Protein 3WWT (pdb70)

Sequence (231 aa):
MSQWYELQQLDSKFLEQVHQLYDDSFPMEIRQYLAQWLEKQDWEHAANDVSFATIRFHDLLSQLDDQYSRFSLENNFLLQHNIRKSKRNLQDNFQEDPIQMSMIIYSCLKEERKILENAQRFNQHHMLETLINKIYTGPLGEELVQTLYLRIWAMEETPESLKILQMREDIRDQVLKMKTERWLRTLIRGEKTKLKDFQKRYEEVHPYLMKEKVEQVIMEEAWSLAAHIVQ

Foldseek 3Di:
DFLVVVQVPFDPVLVVVLVVLCDPQAHVVLCPLCRVVLVPDPLVVLLVDQVVLLVVLVVSLVVLVVSLVVCVVVVNVVVVVVSVVNSVVSCVVQVVPSSSVSVSSVVSVVVSVVSVVCRVVVVD/DVVLVVLLVCLVPNVVVVVQLVVLLVVLVPDDDDPVSVVLVPDDPVVSSVVLSVLLNVLLCLQDPDPPHANVSNVVSCVVCVVVCVVVVSSVSSNVVSNVSNNVPHD

Structure (mmCIF, N/CA/C/O backbone):
data_3WWT
#
_entry.id   3WWT
#
_cell.length_a   72.270
_cell.length_b   72.270
_cell.length_c   197.150
_cell.angle_alpha   90.000
_cell.angle_beta   90.000
_cell.angle_gamma   120.000
#
_symmetry.space_group_name_H-M   'P 65 2 2'
#
loop_
_entity.id
_entity.type
_entity.pdbx_description
1 polymer 'Signal transducer and activator of transcription 1-alpha/beta'
2 polymer "C' protein"
3 non-polymer 'CALCIUM ION'
4 water water
#
loop_
_atom_site.group_PDB
_atom_site.id
_atom_site.type_symbol
_atom_site.label_atom_id
_atom_site.label_alt_id
_atom_site.label_comp_id
_atom_site.label_asym_id
_atom_site.label_entity_id
_atom_site.label_seq_id
_atom_site.pdbx_PDB_ins_code
_atom_site.Cartn_x
_atom_site.Cartn_y
_atom_site.Cartn_z
_atom_site.occupancy
_atom_site.B_iso_or_equiv
_atom_site.auth_seq_id
_atom_site.auth_comp_id
_atom_site.auth_asym_id
_atom_site.auth_atom_id
_atom_site.pdbx_PDB_model_num
ATOM 1 N N . MET A 1 14 ? -46.97392 4.90017 -0.03707 1.000 48.77411 1 MET A N 1
ATOM 2 C CA . MET A 1 14 ? -46.23217 4.89185 1.21287 1.000 47.60889 1 MET A CA 1
ATOM 3 C C . MET A 1 14 ? -44.87790 5.60662 1.08872 1.000 44.22670 1 MET A C 1
ATOM 4 O O . MET A 1 14 ? -44.13121 5.72154 2.07471 1.000 46.73873 1 MET A O 1
ATOM 9 N N . SER A 1 15 ? -44.54529 6.08746 -0.10943 1.000 41.35839 2 SER A N 1
ATOM 10 C CA . SER A 1 15 ? -43.23796 6.70746 -0.28079 1.000 36.63976 2 SER A CA 1
ATOM 11 C C . SER A 1 15 ? -43.16285 8.02121 0.48925 1.000 32.02324 2 SER A C 1
ATOM 12 O O . SER A 1 15 ? -44.17121 8.66747 0.76807 1.000 35.04358 2 SER A O 1
ATOM 15 N N . GLN A 1 16 ? -41.94762 8.39356 0.87889 1.000 29.61663 3 GLN A N 1
ATOM 16 C CA . GLN A 1 16 ? -41.75321 9.69428 1.51040 1.000 33.07415 3 GLN A CA 1
ATOM 17 C C . GLN A 1 16 ? -42.16635 10.81777 0.56315 1.000 31.89004 3 GLN A C 1
ATOM 18 O O . GLN A 1 16 ? -42.77963 11.81026 0.98597 1.000 31.27405 3 GLN A O 1
ATOM 24 N N . TRP A 1 17 ? -41.86250 10.66490 -0.73123 1.000 30.82785 4 TRP A N 1
ATOM 25 C CA . TRP A 1 17 ? -42.27353 11.66871 -1.71519 1.000 30.39714 4 TRP A CA 1
ATOM 26 C C . TRP A 1 17 ? -43.79048 11.83963 -1.72654 1.000 32.97782 4 TRP A C 1
ATOM 27 O O . TRP A 1 17 ? -44.29980 12.96555 -1.71712 1.000 33.54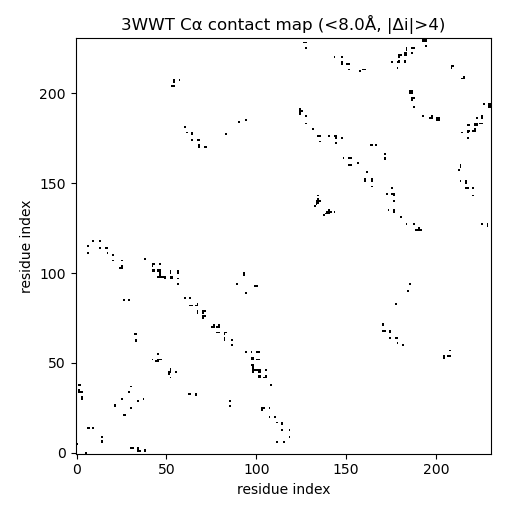355 4 TRP A O 1
ATOM 38 N N . TYR A 1 18 ? -44.53073 10.73050 -1.75034 1.000 34.15687 5 TYR A N 1
ATOM 39 C CA . TYR A 1 18 ? -45.98787 10.81098 -1.70713 1.000 34.47611 5 TYR A CA 1
ATOM 40 C C . TYR A 1 18 ? -46.46525 11.53991 -0.45133 1.000 39.21769 5 TYR A C 1
ATOM 41 O O . TYR A 1 18 ? -47.34119 12.40983 -0.52181 1.000 39.55231 5 TYR A O 1
ATOM 50 N N . GLU A 1 19 ? -45.91122 11.18954 0.71274 1.000 34.68988 6 GLU A N 1
ATOM 51 C CA . GLU A 1 19 ? -46.36853 11.81318 1.95453 1.000 40.62912 6 GLU A CA 1
ATOM 52 C C . GLU A 1 19 ? -46.10728 13.31633 1.95290 1.000 40.36304 6 GLU A C 1
ATOM 53 O O . GLU A 1 19 ? -46.94051 14.09908 2.42628 1.000 40.13281 6 GLU A O 1
ATOM 59 N N . LEU A 1 20 ? -44.95804 13.74138 1.42218 1.000 37.04868 7 LEU A N 1
ATOM 60 C CA . LEU A 1 20 ? -44.66673 15.17007 1.34803 1.000 34.40828 7 LEU A CA 1
ATOM 61 C C . LEU A 1 20 ? -45.74512 15.91758 0.57474 1.000 36.64613 7 LEU A C 1
ATOM 62 O O . LEU A 1 20 ? -46.16187 17.00885 0.97116 1.000 41.09749 7 LEU A O 1
ATOM 67 N N . GLN A 1 21 ? -46.21623 15.34349 -0.52639 1.000 37.26053 8 GLN A N 1
ATOM 68 C CA . GLN A 1 21 ? -47.18698 16.03291 -1.36564 1.000 38.54832 8 GLN A CA 1
ATOM 69 C C . GLN A 1 21 ? -48.54312 16.21948 -0.69989 1.000 44.62423 8 GLN A C 1
ATOM 70 O O . GLN A 1 21 ? -49.34327 17.02375 -1.19540 1.000 41.88525 8 GLN A O 1
ATOM 76 N N . GLN A 1 22 ? -48.82644 15.50466 0.38859 1.000 41.92868 9 GLN A N 1
ATOM 77 C CA . GLN A 1 22 ? -50.09030 15.65900 1.09811 1.000 44.07198 9 GLN A CA 1
ATOM 78 C C . GLN A 1 22 ? -50.05793 16.78755 2.11725 1.000 45.81925 9 GLN A C 1
ATOM 79 O O . GLN A 1 22 ? -51.08748 17.07102 2.73599 1.000 47.86150 9 GLN A O 1
ATOM 85 N N . LEU A 1 23 ? -48.91314 17.44117 2.29986 1.000 40.62851 10 LEU A N 1
ATOM 86 C CA . LEU A 1 23 ? -48.80971 18.48726 3.29907 1.000 40.17439 10 LEU A CA 1
ATOM 87 C C . LEU A 1 23 ? -49.52751 19.75510 2.83011 1.000 46.80297 10 LEU A C 1
ATOM 88 O O . LEU A 1 23 ? -49.90058 19.90508 1.66129 1.000 44.18879 10 LEU A O 1
ATOM 93 N N . ASP A 1 24 ? -49.72327 20.67502 3.76986 1.000 42.78243 11 ASP A N 1
ATOM 94 C CA . ASP A 1 24 ? -50.34409 21.95273 3.46344 1.000 42.93022 11 ASP A CA 1
ATOM 95 C C . ASP A 1 24 ? -49.36182 22.87666 2.75515 1.000 44.85432 11 ASP A C 1
ATOM 96 O O . ASP A 1 24 ? -48.14225 22.78780 2.94212 1.000 39.37219 11 ASP A O 1
ATOM 101 N N . SER A 1 25 ? -49.92806 23.81216 1.98261 1.000 43.96703 12 SER A N 1
ATOM 102 C CA . SER A 1 25 ? -49.14931 24.68250 1.11000 1.000 39.65857 12 SER A CA 1
ATOM 103 C C . SER A 1 25 ? -47.96479 25.31364 1.83545 1.000 40.93376 12 SER A C 1
ATOM 104 O O . SER A 1 25 ? -46.90077 25.50066 1.24427 1.000 37.78798 12 SER A O 1
ATOM 107 N N . LYS A 1 26 ? -48.13093 25.65765 3.11574 1.000 38.50962 13 LYS A N 1
ATOM 108 C CA . LYS A 1 26 ? -47.02409 26.21731 3.89465 1.000 40.22088 13 LYS A CA 1
ATOM 109 C C . LYS A 1 26 ? -45.79708 25.31763 3.86623 1.000 40.87292 13 LYS A C 1
ATOM 110 O O . LYS A 1 26 ? -44.65924 25.80410 3.79037 1.000 38.48283 13 LYS A O 1
ATOM 116 N N . PHE A 1 27 ? -46.00690 24.00591 3.93611 1.000 36.52781 14 PHE A N 1
ATOM 117 C CA . PHE A 1 27 ? -44.88488 23.07886 3.94390 1.000 39.35918 14 PHE A CA 1
ATOM 118 C C . PHE A 1 27 ? -44.44458 22.67053 2.53932 1.000 34.17414 14 PHE A C 1
ATOM 119 O O . PHE A 1 27 ? -43.25059 22.43091 2.32049 1.000 33.07492 14 PHE A O 1
ATOM 127 N N . LEU A 1 28 ? -45.36928 22.62657 1.57870 1.000 31.98277 15 LEU A N 1
ATOM 128 C CA . LEU A 1 28 ? -44.97171 22.43315 0.18387 1.000 34.49437 15 LEU A CA 1
ATOM 129 C C . LEU A 1 28 ? -44.02974 23.53778 -0.27019 1.000 31.60259 15 LEU A C 1
ATOM 130 O O . LEU A 1 28 ? -43.07426 23.28560 -1.00937 1.000 33.29866 15 LEU A O 1
ATOM 135 N N . GLU A 1 29 ? -44.26106 24.77096 0.18750 1.000 33.57415 16 GLU A N 1
ATOM 136 C CA . GLU A 1 29 ? -43.33881 25.85628 -0.14262 1.000 33.16793 16 GLU A CA 1
ATOM 137 C C . GLU A 1 29 ? -41.93053 25.55988 0.34967 1.000 32.49541 16 GLU A C 1
ATOM 138 O O . GLU A 1 29 ? -40.94723 25.90868 -0.31761 1.000 35.25866 16 GLU A O 1
ATOM 144 N N . GLN A 1 30 ? -41.81024 24.91969 1.51696 1.000 31.85453 17 GLN A N 1
ATOM 145 C CA . GLN A 1 30 ? -40.49603 24.52097 2.01507 1.000 30.66893 17 GLN A CA 1
ATOM 146 C C . GLN A 1 30 ? -39.84815 23.47648 1.10959 1.000 28.58014 17 GLN A C 1
ATOM 147 O O . GLN A 1 30 ? -38.62352 23.45795 0.95340 1.000 28.79207 17 GLN A O 1
ATOM 153 N N . VAL A 1 31 ? -40.64559 22.55604 0.57006 1.000 28.52762 18 VAL A N 1
ATOM 154 C CA . VAL A 1 31 ? -40.10165 21.55508 -0.34872 1.000 31.43266 18 VAL A CA 1
ATOM 155 C C . VAL A 1 31 ? -39.63534 22.21627 -1.64013 1.000 29.57195 18 VAL A C 1
ATOM 156 O O . VAL A 1 31 ? -38.57756 21.86881 -2.18037 1.000 29.64177 18 VAL A O 1
ATOM 160 N N . HIS A 1 32 ? -40.40524 23.18731 -2.15122 1.000 28.69131 19 HIS A N 1
ATOM 161 C CA . HIS A 1 32 ? -39.94680 23.97678 -3.30053 1.000 32.46387 19 HIS A CA 1
ATOM 162 C C . HIS A 1 32 ? -38.55987 24.55845 -3.05982 1.000 32.65664 19 HIS A C 1
ATOM 163 O O . HIS A 1 32 ? -37.65588 24.43729 -3.90078 1.000 28.62750 19 HIS A O 1
ATOM 170 N N . GLN A 1 33 ? -38.38127 25.22543 -1.91573 1.000 30.30215 20 GLN A N 1
ATOM 171 C CA . GLN A 1 33 ? -37.11462 25.89713 -1.65310 1.000 33.68515 20 GLN A CA 1
ATOM 172 C C . GLN A 1 33 ? -35.99230 24.88431 -1.53997 1.000 35.45157 20 GLN A C 1
ATOM 173 O O . GLN A 1 33 ? -34.85826 25.14468 -1.96045 1.000 36.15946 20 GLN A O 1
ATOM 179 N N . LEU A 1 34 ? -36.30152 23.71043 -0.98994 1.000 33.33570 21 LEU A N 1
ATOM 180 C CA . LEU A 1 34 ? -35.30142 22.66015 -0.88332 1.000 35.57787 21 LEU A CA 1
ATOM 181 C C . LEU A 1 34 ? -34.79357 22.25628 -2.25762 1.000 30.00941 21 LEU A C 1
ATOM 182 O O . LEU A 1 34 ? -33.59398 22.03452 -2.43850 1.000 30.52874 21 LEU A O 1
ATOM 187 N N . TYR A 1 35 ? -35.68532 22.18555 -3.24447 1.000 29.02770 22 TYR A N 1
ATOM 188 C CA . TYR A 1 35 ? -35.31564 21.78128 -4.60120 1.000 31.61689 22 TYR A CA 1
ATOM 189 C C . TYR A 1 35 ? -35.12107 22.97771 -5.52632 1.000 35.14937 22 TYR A C 1
ATOM 190 O O . TYR A 1 35 ? -35.56860 22.97074 -6.67528 1.000 32.44105 22 TYR A O 1
ATOM 199 N N . ASP A 1 36 ? -34.45300 24.02230 -5.03260 1.000 34.11001 23 ASP A N 1
ATOM 200 C CA . ASP A 1 36 ? -34.02160 25.16265 -5.84630 1.000 40.30729 23 ASP A CA 1
ATOM 201 C C . ASP A 1 36 ? -32.52998 24.97164 -6.11397 1.000 39.97729 23 ASP A C 1
ATOM 202 O O . ASP A 1 36 ? -31.69444 25.31080 -5.27298 1.000 47.59600 23 ASP A O 1
ATOM 207 N N . ASP A 1 37 ? -32.20031 24.38428 -7.26670 1.000 39.99852 24 ASP A N 1
ATOM 208 C CA . ASP A 1 37 ? -30.81001 24.20019 -7.69567 1.000 46.71569 24 ASP A CA 1
ATOM 209 C C . ASP A 1 37 ? -30.00668 23.33726 -6.71882 1.000 46.74445 24 ASP A C 1
ATOM 210 O O . ASP A 1 37 ? -28.88402 23.67442 -6.33408 1.000 52.98019 24 ASP A O 1
ATOM 215 N N . SER A 1 38 ? -30.58999 22.21226 -6.30355 1.000 44.26093 25 SER A N 1
ATOM 216 C CA . SER A 1 38 ? -29.83054 21.25164 -5.50467 1.000 42.53018 25 SER A CA 1
ATOM 217 C C . SER A 1 38 ? -29.71722 19.93201 -6.26121 1.000 40.69730 25 SER A C 1
ATOM 218 O O . SER A 1 38 ? -28.66272 19.61191 -6.82497 1.000 40.79340 25 SER A O 1
ATOM 221 N N . PHE A 1 39 ? -30.80971 19.17480 -6.28497 1.000 36.46080 26 PHE A N 1
ATOM 222 C CA . PHE A 1 39 ? -30.98372 17.96782 -7.07765 1.000 34.10045 26 PHE A CA 1
ATOM 223 C C . PHE A 1 39 ? -32.28685 18.12099 -7.84152 1.000 26.58592 26 PHE A C 1
ATOM 224 O O . PHE A 1 39 ? -33.24225 18.67904 -7.29898 1.000 28.70094 26 PHE A O 1
ATOM 232 N N . PRO A 1 40 ? -32.37489 17.66867 -9.09635 1.000 28.94939 27 PRO A N 1
ATOM 233 C CA . PRO A 1 40 ? -33.57137 17.95735 -9.90494 1.000 26.66591 27 PRO A CA 1
ATOM 234 C C . PRO A 1 40 ? -34.81511 17.27308 -9.34938 1.000 26.96863 27 PRO A C 1
ATOM 235 O O . PRO A 1 40 ? -34.82414 16.05834 -9.13483 1.000 22.14607 27 PRO A O 1
ATOM 239 N N . MET A 1 41 ? -35.87873 18.06012 -9.10924 1.000 23.93382 28 MET A N 1
ATOM 240 C CA . MET A 1 41 ? -37.07069 17.46490 -8.50443 1.000 25.64154 28 MET A CA 1
ATOM 241 C C . MET A 1 41 ? -37.72374 16.43543 -9.41853 1.000 22.10005 28 MET A C 1
ATOM 242 O O . MET A 1 41 ? -38.35707 15.49194 -8.92776 1.000 19.61564 28 MET A O 1
ATOM 247 N N . GLU A 1 42 ? -37.61033 16.61137 -10.74166 1.000 21.99853 29 GLU A N 1
ATOM 248 C CA . GLU A 1 42 ? -38.14430 15.62782 -11.68504 1.000 26.23442 29 GLU A CA 1
ATOM 249 C C . GLU A 1 42 ? -37.58495 14.23781 -11.38938 1.000 23.57287 29 GLU A C 1
ATOM 250 O O . GLU A 1 42 ? -38.31094 13.23742 -11.41607 1.000 23.81152 29 GLU A O 1
ATOM 256 N N . ILE A 1 43 ? -36.27545 14.15824 -11.15798 1.000 21.77176 30 ILE A N 1
ATOM 257 C CA . ILE A 1 43 ? -35.66158 12.86094 -10.88226 1.000 23.89034 30 ILE A CA 1
ATOM 258 C C . ILE A 1 43 ? -36.08160 12.36192 -9.50914 1.000 22.81322 30 ILE A C 1
ATOM 259 O O . ILE A 1 43 ? -36.37670 11.17399 -9.32720 1.000 21.37942 30 ILE A O 1
ATOM 264 N N . ARG A 1 44 ? -36.13809 13.26790 -8.52905 1.000 20.65835 31 ARG A N 1
ATOM 265 C CA . ARG A 1 44 ? -36.61796 12.91981 -7.19813 1.000 21.98356 31 ARG A CA 1
ATOM 266 C C . ARG A 1 44 ? -37.98236 12.25123 -7.27315 1.000 23.98032 31 ARG A C 1
ATOM 267 O O . ARG A 1 44 ? -38.25497 11.27996 -6.55780 1.000 22.92789 31 ARG A O 1
ATOM 275 N N . GLN A 1 45 ? -38.84097 12.72301 -8.17161 1.000 20.70202 32 GLN A N 1
ATOM 276 C CA . GLN A 1 45 ? -40.16494 12.12623 -8.25102 1.000 19.65648 32 GLN A CA 1
ATOM 277 C C . GLN A 1 45 ? -40.15417 10.84768 -9.07438 1.000 22.83324 32 GLN A C 1
ATOM 278 O O . GLN A 1 45 ? -40.69716 9.82920 -8.64214 1.000 23.87044 32 GLN A O 1
ATOM 284 N N . TYR A 1 46 ? -39.55851 10.89213 -10.26964 1.000 22.54985 33 TYR A N 1
ATOM 285 C CA . TYR A 1 46 ? -39.63594 9.74515 -11.17588 1.000 28.28619 33 TYR A CA 1
ATOM 286 C C . TYR A 1 46 ? -38.95448 8.51847 -10.60246 1.000 27.80617 33 TYR A C 1
ATOM 287 O O . TYR A 1 46 ? -39.36967 7.39584 -10.90995 1.000 25.55040 33 TYR A O 1
ATOM 296 N N . LEU A 1 47 ? -37.90839 8.70908 -9.78883 1.000 23.01326 34 LEU A N 1
ATOM 297 C CA . LEU A 1 47 ? -37.19226 7.60914 -9.14776 1.000 23.54383 34 LEU A CA 1
ATOM 298 C C . LEU A 1 47 ? -37.42268 7.56473 -7.64300 1.000 24.25928 34 LEU A C 1
ATOM 299 O O . LEU A 1 47 ? -36.56464 7.07142 -6.90488 1.000 25.46649 34 LEU A O 1
ATOM 304 N N . ALA A 1 48 ? -38.57203 8.06379 -7.17248 1.000 24.88599 35 ALA A N 1
ATOM 305 C CA . ALA A 1 48 ? -38.80294 8.17497 -5.73414 1.000 22.10366 35 ALA A CA 1
ATOM 306 C C . ALA A 1 48 ? -38.56248 6.84805 -5.01603 1.000 25.06398 35 ALA A C 1
ATOM 307 O O . ALA A 1 48 ? -37.80422 6.78893 -4.04631 1.000 23.16277 35 ALA A O 1
ATOM 309 N N . GLN A 1 49 ? -39.20607 5.77407 -5.48416 1.000 23.83534 36 GLN A N 1
ATOM 310 C CA . GLN A 1 49 ? -39.08383 4.47794 -4.81707 1.000 30.95633 36 GLN A CA 1
ATOM 311 C C . GLN A 1 49 ? -37.63256 4.00060 -4.77473 1.000 27.04307 36 GLN A C 1
ATOM 312 O O . GLN A 1 49 ? -37.13217 3.60113 -3.71955 1.000 25.81575 36 GLN A O 1
ATOM 318 N N . TRP A 1 50 ? -36.93871 4.04546 -5.91548 1.000 24.37171 37 TRP A N 1
ATOM 319 C CA . TRP A 1 50 ? -35.54434 3.61229 -5.96675 1.000 25.00677 37 TRP A CA 1
ATOM 320 C C . TRP A 1 50 ? -34.64540 4.49303 -5.09651 1.000 27.13416 37 TRP A C 1
ATOM 321 O O . TRP A 1 50 ? -33.81801 3.98493 -4.32843 1.000 24.15276 37 TRP A O 1
ATOM 332 N N . LEU A 1 51 ? -34.78129 5.82100 -5.21485 1.000 23.34279 38 LEU A N 1
ATOM 333 C CA . LEU A 1 51 ? -33.94633 6.73374 -4.43344 1.000 22.86859 38 LEU A CA 1
ATOM 334 C C . LEU A 1 51 ? -34.12145 6.51799 -2.94044 1.000 23.16034 38 LEU A C 1
ATOM 335 O O . LEU A 1 51 ? -33.15247 6.59732 -2.17311 1.000 24.69832 38 LEU A O 1
ATOM 340 N N . GLU A 1 52 ? -35.35845 6.30255 -2.49971 1.000 23.02316 39 GLU A N 1
ATOM 341 C CA . GLU A 1 52 ? -35.62144 6.16634 -1.07409 1.000 26.62875 39 GLU A CA 1
ATOM 342 C C . GLU A 1 52 ? -35.10048 4.84648 -0.50859 1.000 31.13826 39 GLU A C 1
ATOM 343 O O . GLU A 1 52 ? -35.02703 4.71182 0.71524 1.000 33.46461 39 GLU A O 1
ATOM 349 N N . LYS A 1 53 ? -34.70430 3.89945 -1.36946 1.000 29.95059 40 LYS A N 1
ATOM 350 C CA . LYS A 1 53 ? -34.15379 2.61024 -0.94904 1.000 30.55654 40 LYS A CA 1
ATOM 351 C C . LYS A 1 53 ? -32.64938 2.66357 -0.68485 1.000 33.06543 40 LYS A C 1
ATOM 352 O O . LYS A 1 53 ? -32.15332 1.90113 0.14972 1.000 35.11558 40 LYS A O 1
ATOM 358 N N . GLN A 1 54 ? -31.90504 3.51419 -1.39888 1.000 26.40726 41 GLN A N 1
ATOM 359 C CA . GLN A 1 54 ? -30.44767 3.42869 -1.42398 1.000 25.12321 41 GLN A CA 1
ATOM 360 C C . GLN A 1 54 ? -29.84912 3.98726 -0.14154 1.000 25.79734 41 GLN A C 1
ATOM 361 O O . GLN A 1 54 ? -30.44646 4.83137 0.52652 1.000 30.21788 41 GLN A O 1
ATOM 367 N N . ASP A 1 55 ? -28.65851 3.50251 0.20726 1.000 23.43851 42 ASP A N 1
ATOM 368 C CA . ASP A 1 55 ? -27.94762 4.01484 1.38342 1.000 28.62179 42 ASP A CA 1
ATOM 369 C C . ASP A 1 55 ? -27.06768 5.17091 0.92059 1.000 24.31266 42 ASP A C 1
ATOM 370 O O . ASP A 1 55 ? -25.85958 5.04445 0.70854 1.000 26.63084 42 ASP A O 1
ATOM 375 N N . TRP A 1 56 ? -27.71162 6.32644 0.73723 1.000 24.73074 43 TRP A N 1
ATOM 376 C CA . TRP A 1 56 ? -26.97501 7.50503 0.31379 1.000 24.79669 43 TRP A CA 1
ATOM 377 C C . TRP A 1 56 ? -26.00572 7.97431 1.39347 1.000 25.05624 43 TRP A C 1
ATOM 378 O O . TRP A 1 56 ? -24.94804 8.52440 1.07193 1.000 22.96910 43 TRP A O 1
ATOM 389 N N . GLU A 1 57 ? -26.33630 7.76585 2.66797 1.000 25.43527 44 GLU A N 1
ATOM 390 C CA . GLU A 1 57 ? -25.38514 8.12408 3.72261 1.000 28.25953 44 GLU A CA 1
ATOM 391 C C . GLU A 1 57 ? -24.06974 7.37403 3.54604 1.000 27.87543 44 GLU A C 1
ATOM 392 O O . GLU A 1 57 ? -22.98425 7.96763 3.60786 1.000 29.29179 44 GLU A O 1
ATOM 398 N N . HIS A 1 58 ? -24.13727 6.07119 3.28273 1.000 28.03179 45 HIS A N 1
ATOM 399 C CA . HIS A 1 58 ? -22.89239 5.35710 3.04194 1.000 26.77155 45 HIS A CA 1
ATOM 400 C C . HIS A 1 58 ? -22.21098 5.85230 1.77571 1.000 28.48702 45 HIS A C 1
ATOM 401 O O . HIS A 1 58 ? -20.99047 6.06039 1.75726 1.000 26.67068 45 HIS A O 1
ATOM 408 N N . ALA A 1 59 ? -22.98391 6.04675 0.70168 1.000 27.77597 46 ALA A N 1
ATOM 409 C CA . ALA A 1 59 ? -22.40664 6.54101 -0.54208 1.000 26.12523 46 ALA A CA 1
ATOM 410 C C . ALA A 1 59 ? -21.74352 7.90187 -0.34896 1.000 27.46949 46 ALA A C 1
ATOM 411 O O . ALA A 1 59 ? -20.70445 8.18550 -0.95949 1.000 25.65534 46 ALA A O 1
ATOM 413 N N . ALA A 1 60 ? -22.33398 8.76064 0.48712 1.000 27.21649 47 ALA A N 1
ATOM 414 C CA . ALA A 1 60 ? -21.75414 10.07709 0.72982 1.000 30.90487 47 ALA A CA 1
ATOM 415 C C . ALA A 1 60 ? -20.40085 9.99015 1.42832 1.000 33.08843 47 ALA A C 1
ATOM 416 O O . ALA A 1 60 ? -19.68647 10.99868 1.49389 1.000 33.64492 47 ALA A O 1
ATOM 418 N N . ASN A 1 61 ? -20.01818 8.80490 1.90917 1.000 29.89960 48 ASN A N 1
ATOM 419 C CA . ASN A 1 61 ? -18.76846 8.60872 2.63330 1.000 33.86945 48 ASN A CA 1
ATOM 420 C C . ASN A 1 61 ? -17.86807 7.57205 1.97075 1.000 36.26700 48 ASN A C 1
ATOM 421 O O . ASN A 1 61 ? -16.92924 7.08710 2.61053 1.000 38.10217 48 ASN A O 1
ATOM 426 N N . ASP A 1 62 ? -18.12508 7.21127 0.71008 1.000 33.64144 49 ASP A N 1
ATOM 427 C CA . ASP A 1 62 ? -17.37855 6.13760 0.05614 1.000 33.92166 49 ASP A CA 1
ATOM 428 C C . ASP A 1 62 ? -17.42419 6.35568 -1.44821 1.000 34.54331 49 ASP A C 1
ATOM 429 O O . ASP A 1 62 ? -18.46619 6.14808 -2.07595 1.000 31.87647 49 ASP A O 1
ATOM 434 N N . VAL A 1 63 ? -16.28494 6.74505 -2.01978 1.000 34.34690 50 VAL A N 1
ATOM 435 C CA . VAL A 1 63 ? -16.25979 7.16389 -3.41667 1.000 33.76109 50 VAL A CA 1
ATOM 436 C C . VAL A 1 63 ? -16.61149 6.00321 -4.33077 1.000 36.81680 50 VAL A C 1
ATOM 437 O O . VAL A 1 63 ? -17.35085 6.16892 -5.31299 1.000 33.81021 50 VAL A O 1
ATOM 441 N N . SER A 1 64 ? -16.10368 4.80358 -4.03481 1.000 35.53148 51 SER A N 1
ATOM 442 C CA . SER A 1 64 ? -16.32861 3.70772 -4.96201 1.000 33.47523 51 SER A CA 1
ATOM 443 C C . SER A 1 64 ? -17.81107 3.33284 -4.98906 1.000 32.29178 51 SER A C 1
ATOM 444 O O . SER A 1 64 ? -18.39108 3.13648 -6.05959 1.000 30.44330 51 SER A O 1
ATOM 447 N N . PHE A 1 65 ? -18.44293 3.28063 -3.81273 1.000 28.36087 52 PHE A N 1
ATOM 448 C CA . PHE A 1 65 ? -19.87871 2.99756 -3.72211 1.000 30.54331 52 PHE A CA 1
ATOM 449 C C . PHE A 1 65 ? -20.70671 4.10146 -4.37407 1.000 28.72448 52 PHE A C 1
ATOM 450 O O . PHE A 1 65 ? -21.66249 3.82186 -5.11255 1.000 24.06680 52 PHE A O 1
ATOM 458 N N . ALA A 1 66 ? -20.35117 5.36150 -4.10947 1.000 26.34336 53 ALA A N 1
ATOM 459 C CA . ALA A 1 66 ? -21.02115 6.49445 -4.73832 1.000 25.96023 53 ALA A CA 1
ATOM 460 C C . ALA A 1 66 ? -20.92152 6.43448 -6.25721 1.000 25.28021 53 ALA A C 1
ATOM 461 O O . ALA A 1 66 ? -21.84455 6.86187 -6.95976 1.000 23.24919 53 ALA A O 1
ATOM 463 N N . THR A 1 67 ? -19.79846 5.93309 -6.78440 1.000 26.08007 54 THR A N 1
ATOM 464 C CA . THR A 1 67 ? -19.63813 5.84208 -8.23486 1.000 26.25515 54 THR A CA 1
ATOM 465 C C . THR A 1 67 ? -20.59325 4.81083 -8.82948 1.000 27.75634 54 THR A C 1
ATOM 466 O O . THR A 1 67 ? -21.15872 5.02925 -9.90934 1.000 25.23160 54 THR A O 1
ATOM 470 N N . ILE A 1 68 ? -20.77585 3.68009 -8.13658 1.000 24.87440 55 ILE A N 1
ATOM 471 C CA . ILE A 1 68 ? -21.73375 2.66243 -8.56973 1.000 25.42431 55 ILE A CA 1
ATOM 472 C C . ILE A 1 68 ? -23.15410 3.22368 -8.52859 1.000 25.37417 55 ILE A C 1
ATOM 473 O O . ILE A 1 68 ? -23.93543 3.05647 -9.47179 1.000 26.20674 55 ILE A O 1
ATOM 478 N N . ARG A 1 69 ? -23.50137 3.91178 -7.43853 1.000 22.74273 56 ARG A N 1
ATOM 479 C CA . ARG A 1 69 ? -24.84490 4.45852 -7.30664 1.000 24.43204 56 ARG A CA 1
ATOM 480 C C . ARG A 1 69 ? -25.11995 5.54046 -8.34212 1.000 22.31096 56 ARG A C 1
ATOM 481 O O . ARG A 1 69 ? -26.26426 5.68770 -8.77778 1.000 22.80984 56 ARG A O 1
ATOM 489 N N . PHE A 1 70 ? -24.09498 6.30811 -8.72829 1.000 19.93214 57 PHE A N 1
ATOM 490 C CA . PHE A 1 70 ? -24.26219 7.32125 -9.77120 1.000 22.39605 57 PHE A CA 1
ATOM 491 C C . PHE A 1 70 ? -24.64550 6.66695 -11.09693 1.000 26.52476 57 PHE A C 1
ATOM 492 O O . PHE A 1 70 ? -25.61329 7.06676 -11.75864 1.000 22.52438 57 PHE A O 1
ATOM 500 N N . HIS A 1 71 ? -23.91800 5.61891 -11.47721 1.000 23.76545 58 HIS A N 1
ATOM 501 C CA . HIS A 1 71 ? -24.24020 4.92262 -12.71303 1.000 23.49472 58 HIS A CA 1
ATOM 502 C C . HIS A 1 71 ? -25.49044 4.06348 -12.59084 1.000 21.94161 58 HIS A C 1
ATOM 503 O O . HIS A 1 71 ? -26.21119 3.89683 -13.58514 1.000 23.84451 58 HIS A O 1
ATOM 510 N N . ASP A 1 72 ? -25.78426 3.54030 -11.39828 1.000 20.23302 59 ASP A N 1
ATOM 511 C CA . ASP A 1 72 ? -27.09084 2.92329 -11.16949 1.000 22.09291 59 ASP A CA 1
ATOM 512 C C . ASP A 1 72 ? -28.21351 3.91045 -11.46009 1.000 25.77480 59 ASP A C 1
ATOM 513 O O . ASP A 1 72 ? -29.25839 3.54474 -12.01836 1.000 23.81747 59 ASP A O 1
ATOM 518 N N . LEU A 1 73 ? -28.04804 5.15233 -11.01270 1.000 19.50662 60 LEU A N 1
ATOM 519 C CA . LEU A 1 73 ? -29.10610 6.13763 -11.19204 1.000 22.43339 60 LEU A CA 1
ATOM 520 C C . LEU A 1 73 ? -29.35037 6.40560 -12.67465 1.000 17.43807 60 LEU A C 1
ATOM 521 O O . LEU A 1 73 ? -30.49574 6.47202 -13.11734 1.000 22.05492 60 LEU A O 1
ATOM 526 N N . LEU A 1 74 ? -28.28448 6.56358 -13.45448 1.000 20.91777 61 LEU A N 1
ATOM 527 C CA . LEU A 1 74 ? -28.44603 6.77612 -14.89139 1.000 20.45838 61 LEU A CA 1
ATOM 528 C C . LEU A 1 74 ? -29.17599 5.61265 -15.55179 1.000 24.10883 61 LEU A C 1
ATOM 529 O O . LEU A 1 74 ? -30.00789 5.81645 -16.44082 1.000 22.11266 61 LEU A O 1
ATOM 534 N N . SER A 1 75 ? -28.87135 4.38234 -15.13782 1.000 23.21767 62 SER A N 1
ATOM 535 C CA . SER A 1 75 ? -29.57261 3.23779 -15.70452 1.000 24.03735 62 SER A CA 1
ATOM 536 C C . SER A 1 75 ? -31.02313 3.18066 -15.24430 1.000 23.04963 62 SER A C 1
ATOM 537 O O . SER A 1 75 ? -31.89547 2.76504 -16.01850 1.000 23.97267 62 SER A O 1
ATOM 540 N N . GLN A 1 76 ? -31.31790 3.59010 -14.00469 1.000 21.87891 63 GLN A N 1
ATOM 541 C CA . GLN A 1 76 ? -32.71605 3.68854 -13.59116 1.000 22.54268 63 GLN A CA 1
ATOM 542 C C . GLN A 1 76 ? -33.47559 4.70765 -14.43279 1.000 20.95055 63 GLN A C 1
ATOM 543 O O . GLN A 1 76 ? -34.67274 4.53224 -14.67709 1.000 23.63564 63 GLN A O 1
ATOM 549 N N . LEU A 1 77 ? -32.81042 5.77685 -14.87426 1.000 22.91860 64 LEU A N 1
ATOM 550 C CA . LEU A 1 77 ? -33.47936 6.73629 -15.75294 1.000 24.42672 64 LEU A CA 1
ATOM 551 C C . LEU A 1 77 ? -33.77238 6.12538 -17.12324 1.000 25.54209 64 LEU A C 1
ATOM 552 O O . LEU A 1 77 ? -34.77831 6.47225 -17.74992 1.000 25.57514 64 LEU A O 1
ATOM 557 N N . ASP A 1 78 ? -32.92488 5.20675 -17.60032 1.000 23.94191 65 ASP A N 1
ATOM 558 C CA . ASP A 1 78 ? -33.26151 4.46374 -18.82145 1.000 24.68680 65 ASP A CA 1
ATOM 559 C C . ASP A 1 78 ? -34.52210 3.63154 -18.62806 1.000 25.66896 65 ASP A C 1
ATOM 560 O O . ASP A 1 78 ? -35.35304 3.53486 -19.53940 1.000 23.98086 65 ASP A O 1
ATOM 565 N N . ASP A 1 79 ? -34.67455 3.00483 -17.45581 1.000 24.50939 66 ASP A N 1
ATOM 566 C CA . ASP A 1 79 ? -35.87678 2.22188 -17.18428 1.000 25.94584 66 ASP A CA 1
ATOM 567 C C . ASP A 1 79 ? -37.10694 3.11532 -17.14913 1.000 33.87198 66 ASP A C 1
ATOM 568 O O . ASP A 1 79 ? -38.17413 2.73334 -17.64549 1.000 30.57037 66 ASP A O 1
ATOM 573 N N . GLN A 1 80 ? -36.97914 4.30316 -16.54662 1.000 27.94619 67 GLN A N 1
ATOM 574 C CA . GLN A 1 80 ? -38.07347 5.27455 -16.56285 1.000 29.33731 67 GLN A CA 1
ATOM 575 C C . GLN A 1 80 ? -38.41258 5.69258 -17.98617 1.000 28.33297 67 GLN A C 1
ATOM 576 O O . GLN A 1 80 ? -39.58788 5.75918 -18.36912 1.000 33.43970 67 GLN A O 1
ATOM 582 N N . TYR A 1 81 ? -37.38740 5.99439 -18.77876 1.000 26.94657 68 TYR A N 1
ATOM 583 C CA . TYR A 1 81 ? -37.59798 6.35042 -20.17307 1.000 28.62292 68 TYR A CA 1
ATOM 584 C C . TYR A 1 81 ? -38.42283 5.29869 -20.91146 1.000 32.43400 68 TYR A C 1
ATOM 585 O O . TYR A 1 81 ? -39.34992 5.63742 -21.65604 1.000 29.39760 68 TYR A O 1
ATOM 594 N N . SER A 1 82 ? -38.10406 4.01494 -20.72454 1.000 31.34048 69 SER A N 1
ATOM 595 C CA . SER A 1 82 ? -38.84103 2.98893 -21.45958 1.000 29.07319 69 SER A CA 1
ATOM 596 C C . SER A 1 82 ? -40.30193 2.93008 -21.02517 1.000 32.30076 69 SER A C 1
ATOM 597 O O . SER A 1 82 ? -41.17670 2.63740 -21.85038 1.000 33.41092 69 SER A O 1
ATOM 600 N N . ARG A 1 83 ? -40.59963 3.24278 -19.76072 1.000 30.89180 70 ARG A N 1
ATOM 601 C CA . ARG A 1 83 ? -41.99925 3.31457 -19.33777 1.000 30.66440 70 ARG A CA 1
ATOM 602 C C . ARG A 1 83 ? -42.71985 4.49681 -19.99036 1.000 37.59256 70 ARG A C 1
ATOM 603 O O . ARG A 1 83 ? -43.81052 4.33530 -20.54878 1.000 37.91665 70 ARG A O 1
ATOM 611 N N . PHE A 1 84 ? -42.12254 5.69598 -19.94068 1.000 34.84525 71 PHE A N 1
ATOM 612 C CA . PHE A 1 84 ? -42.74342 6.85897 -20.58005 1.000 34.47471 71 PHE A CA 1
ATOM 613 C C . PHE A 1 84 ? -42.89509 6.66388 -22.08496 1.000 35.51813 71 PHE A C 1
ATOM 614 O O . PHE A 1 84 ? -43.85451 7.15875 -22.68537 1.000 34.09744 71 PHE A O 1
ATOM 622 N N . SER A 1 85 ? -41.94386 5.97555 -22.71511 1.000 32.73310 72 SER A N 1
ATOM 623 C CA . SER A 1 85 ? -42.05284 5.66207 -24.13655 1.000 34.71382 72 SER A CA 1
ATOM 624 C C . SER A 1 85 ? -43.26127 4.77751 -24.42492 1.000 36.34326 72 SER A C 1
ATOM 625 O O . SER A 1 85 ? -43.98295 4.99221 -25.41291 1.000 35.07642 72 SER A O 1
ATOM 628 N N . LEU A 1 86 ? -43.46485 3.75036 -23.59767 1.000 37.63807 73 LEU A N 1
ATOM 629 C CA . LEU A 1 86 ? -44.63937 2.90056 -23.73769 1.000 40.29399 73 LEU A CA 1
ATOM 630 C C . LEU A 1 86 ? -45.92319 3.70008 -23.61007 1.000 41.00154 73 LEU A C 1
ATOM 631 O O . LEU A 1 86 ? -46.92654 3.36346 -24.24662 1.000 41.99030 73 LEU A O 1
ATOM 636 N N . GLU A 1 87 ? -45.92001 4.72091 -22.75198 1.000 39.68814 74 GLU A N 1
ATOM 637 C CA . GLU A 1 87 ? -47.03887 5.62808 -22.52756 1.000 43.56601 74 GLU A CA 1
ATOM 638 C C . GLU A 1 87 ? -47.14280 6.71759 -23.59369 1.000 41.05437 74 GLU A C 1
ATOM 639 O O . GLU A 1 87 ? -48.00330 7.59390 -23.46825 1.000 44.66941 74 GLU A O 1
ATOM 645 N N . ASN A 1 88 ? -46.27610 6.69272 -24.61306 1.000 37.65354 75 ASN A N 1
ATOM 646 C CA . ASN A 1 88 ? -46.25601 7.68536 -25.69926 1.000 41.18849 75 ASN A CA 1
ATOM 647 C C . ASN A 1 88 ? -46.10032 9.11733 -25.18296 1.000 39.39643 75 ASN A C 1
ATOM 648 O O . ASN A 1 88 ? -46.70392 10.05440 -25.70929 1.000 41.37363 75 ASN A O 1
ATOM 653 N N . ASN A 1 89 ? -45.25966 9.30267 -24.16960 1.000 36.07703 76 ASN A N 1
ATOM 654 C CA . ASN A 1 89 ? -45.10836 10.59864 -23.50501 1.000 32.18525 76 ASN A CA 1
ATOM 655 C C . ASN A 1 89 ? -43.81555 11.24148 -23.99499 1.000 31.71806 76 ASN A C 1
ATOM 656 O O . ASN A 1 89 ? -42.75676 11.11000 -23.37508 1.000 26.95171 76 ASN A O 1
ATOM 661 N N . PHE A 1 90 ? -43.92423 11.98073 -25.10716 1.000 27.94401 77 PHE A N 1
ATOM 662 C CA . PHE A 1 90 ? -42.74768 12.49426 -25.79890 1.000 26.06174 77 PHE A CA 1
ATOM 663 C C . PHE A 1 90 ? -41.98612 13.50957 -24.95139 1.000 26.42453 77 PHE A C 1
ATOM 664 O O . PHE A 1 90 ? -40.74921 13.52219 -24.95306 1.000 27.76345 77 PHE A O 1
ATOM 672 N N . LEU A 1 91 ? -42.69976 14.38768 -24.23790 1.000 23.22031 78 LEU A N 1
ATOM 673 C CA . LEU A 1 91 ? -42.02072 15.37883 -23.39779 1.000 21.78072 78 LEU A CA 1
ATOM 674 C C . LEU A 1 91 ? -41.20986 14.72003 -22.27861 1.000 21.81870 78 LEU A C 1
ATOM 675 O O . LEU A 1 91 ? -40.06989 15.10896 -22.01292 1.000 22.49709 78 LEU A O 1
ATOM 680 N N . LEU A 1 92 ? -41.78780 13.74419 -21.59000 1.000 24.50289 79 LEU A N 1
ATOM 681 C CA . LEU A 1 92 ? -41.02599 13.14503 -20.49961 1.000 27.28704 79 LEU A CA 1
ATOM 682 C C . LEU A 1 92 ? -39.89154 12.28200 -21.02277 1.000 26.09745 79 LEU A C 1
ATOM 683 O O . LEU A 1 92 ? -38.85196 12.17204 -20.36415 1.000 26.22044 79 LEU A O 1
ATOM 688 N N . GLN A 1 93 ? -40.05373 11.69357 -22.21516 1.000 25.84015 80 GLN A N 1
ATOM 689 C CA . GLN A 1 93 ? -38.92550 11.06569 -22.89358 1.000 25.57358 80 GLN A CA 1
ATOM 690 C C . GLN A 1 93 ? -37.82075 12.07437 -23.08172 1.000 26.76119 80 GLN A C 1
ATOM 691 O O . GLN A 1 93 ? -36.65656 11.80159 -22.77794 1.000 24.40322 80 GLN A O 1
ATOM 697 N N . HIS A 1 94 ? -38.17612 13.26723 -23.58030 1.000 23.92478 81 HIS A N 1
ATOM 698 C CA . HIS A 1 94 ? -37.18262 14.31090 -23.77706 1.000 24.84953 81 HIS A CA 1
ATOM 699 C C . HIS A 1 94 ? -36.59084 14.75848 -22.44431 1.000 24.17169 81 HIS A C 1
ATOM 700 O O . HIS A 1 94 ? -35.38325 14.97632 -22.33711 1.000 24.72481 81 HIS A O 1
ATOM 707 N N . ASN A 1 95 ? -37.43209 14.91886 -21.42209 1.000 26.52000 82 ASN A N 1
ATOM 708 C CA . ASN A 1 95 ? -36.93707 15.38727 -20.12987 1.000 28.62508 82 ASN A CA 1
ATOM 709 C C . ASN A 1 95 ? -36.00026 14.36607 -19.47525 1.000 26.78232 82 ASN A C 1
ATOM 710 O O . ASN A 1 95 ? -34.97202 14.73975 -18.89960 1.000 28.04779 82 ASN A O 1
ATOM 715 N N . ILE A 1 96 ? -36.31989 13.07345 -19.57309 1.000 26.58640 83 ILE A N 1
ATOM 716 C CA . ILE A 1 96 ? -35.41646 12.06195 -19.01632 1.000 25.05981 83 ILE A CA 1
ATOM 717 C C . ILE A 1 96 ? -34.04752 12.17706 -19.66506 1.000 22.85867 83 ILE A C 1
ATOM 718 O O . ILE A 1 96 ? -33.01686 12.14313 -18.98598 1.000 26.33659 83 ILE A O 1
ATOM 723 N N . ARG A 1 97 ? -34.00989 12.36349 -20.98703 1.000 24.15385 84 ARG A N 1
ATOM 724 C CA . ARG A 1 97 ? -32.72587 12.43133 -21.67321 1.000 24.76404 84 ARG A CA 1
ATOM 725 C C . ARG A 1 97 ? -31.94514 13.66757 -21.25589 1.000 29.47593 84 ARG A C 1
ATOM 726 O O . ARG A 1 97 ? -30.72945 13.59498 -21.04181 1.000 26.07091 84 ARG A O 1
ATOM 734 N N . LYS A 1 98 ? -32.62711 14.81156 -21.15448 1.000 24.31400 85 LYS A N 1
ATOM 735 C CA . LYS A 1 98 ? -32.00119 16.01977 -20.62049 1.000 30.59130 85 LYS A CA 1
ATOM 736 C C . LYS A 1 98 ? -31.50347 15.79772 -19.18962 1.000 25.45952 85 LYS A C 1
ATOM 737 O O . LYS A 1 98 ? -30.37319 16.16995 -18.84419 1.000 29.26449 85 LYS A O 1
ATOM 743 N N . SER A 1 99 ? -32.33319 15.18008 -18.34647 1.000 26.23913 86 SER A N 1
ATOM 744 C CA . SER A 1 99 ? -31.92451 14.90246 -16.96208 1.000 29.75331 86 SER A CA 1
ATOM 745 C C . SER A 1 99 ? -30.61834 14.11338 -16.90516 1.000 26.27289 86 SER A C 1
ATOM 746 O O . SER A 1 99 ? -29.70428 14.45391 -16.13950 1.000 23.45856 86 SER A O 1
ATOM 749 N N . LYS A 1 100 ? -30.51232 13.05050 -17.70980 1.000 26.29588 87 LYS A N 1
ATOM 750 C CA . LYS A 1 100 ? -29.30456 12.22372 -17.71123 1.000 23.68102 87 LYS A CA 1
ATOM 751 C C . LYS A 1 100 ? -28.08673 13.03710 -18.09957 1.000 29.18404 87 LYS A C 1
ATOM 752 O O . LYS A 1 100 ? -27.03683 12.95046 -17.45186 1.000 26.67179 87 LYS A O 1
ATOM 758 N N . ARG A 1 101 ? -28.19189 13.78686 -19.20324 1.000 25.63149 88 ARG A N 1
ATOM 759 C CA . ARG A 1 101 ? -27.08674 14.62714 -19.65172 1.000 29.32197 88 ARG A CA 1
ATOM 760 C C . ARG A 1 101 ? -26.64064 15.58978 -18.55841 1.000 27.67272 88 ARG A C 1
ATOM 761 O O . ARG A 1 101 ? -25.44236 15.73288 -18.29123 1.000 28.41785 88 ARG A O 1
ATOM 769 N N . ASN A 1 102 ? -27.59250 16.26887 -17.92186 1.000 26.39064 89 ASN A N 1
ATOM 770 C CA . ASN A 1 102 ? -27.22934 17.26089 -16.91310 1.000 27.39786 89 ASN A CA 1
ATOM 771 C C . ASN A 1 102 ? -26.53641 16.60733 -15.71938 1.000 30.20470 89 ASN A C 1
ATOM 772 O O . ASN A 1 102 ? -25.51041 17.10898 -15.23412 1.000 28.37705 89 ASN A O 1
ATOM 777 N N . LEU A 1 103 ? -27.06348 15.46906 -15.24787 1.000 28.43087 90 LEU A N 1
ATOM 778 C CA . LEU A 1 103 ? -26.42320 14.76516 -14.13214 1.000 27.83657 90 LEU A CA 1
ATOM 779 C C . LEU A 1 103 ? -24.98522 14.40051 -14.45949 1.000 27.84652 90 LEU A C 1
ATOM 780 O O . LEU A 1 103 ? -24.08856 14.55864 -13.62065 1.000 28.13302 90 LEU A O 1
ATOM 785 N N . GLN A 1 104 ? -24.74758 13.89934 -15.67523 1.000 27.39580 91 GLN A N 1
ATOM 786 C CA . GLN A 1 104 ? -23.39693 13.52508 -16.07262 1.000 28.96493 91 GLN A CA 1
ATOM 787 C C . GLN A 1 104 ? -22.48505 14.74376 -16.15602 1.000 32.82169 91 GLN A C 1
ATOM 788 O O . GLN A 1 104 ? -21.34506 14.71295 -15.68356 1.000 35.33785 91 GLN A O 1
ATOM 794 N N . ASP A 1 105 ? -22.95146 15.81261 -16.79791 1.000 35.28777 92 ASP A N 1
ATOM 795 C CA . ASP A 1 105 ? -22.21481 17.07400 -16.77728 1.000 37.45711 92 ASP A CA 1
ATOM 796 C C . ASP A 1 105 ? -21.89631 17.50999 -15.35064 1.000 34.18581 92 ASP A C 1
ATOM 797 O O . ASP A 1 105 ? -20.75204 17.85664 -15.02891 1.000 37.64447 92 ASP A O 1
ATOM 802 N N . ASN A 1 106 ? -22.90382 17.49849 -14.47907 1.000 34.00149 93 ASN A N 1
ATOM 803 C CA . ASN A 1 106 ? -22.75574 18.13946 -13.17289 1.000 31.47120 93 ASN A CA 1
ATOM 804 C C . ASN A 1 106 ? -22.01934 17.28874 -12.15187 1.000 35.81968 93 ASN A C 1
ATOM 805 O O . ASN A 1 106 ? -21.38055 17.84321 -11.25231 1.000 34.91668 93 ASN A O 1
ATOM 810 N N . PHE A 1 107 ? -22.08919 15.96204 -12.24803 1.000 32.97480 94 PHE A N 1
ATOM 811 C CA . PHE A 1 107 ? -21.62158 15.13093 -11.14889 1.000 31.65423 94 PHE A CA 1
ATOM 812 C C . PHE A 1 107 ? -20.59016 14.08096 -11.51606 1.000 36.20247 94 PHE A C 1
ATOM 813 O O . PHE A 1 107 ? -20.00796 13.48889 -10.59915 1.000 34.56423 94 PHE A O 1
ATOM 821 N N . GLN A 1 108 ? -20.32966 13.82289 -12.80163 1.000 31.67035 95 GLN A N 1
ATOM 822 C CA . GLN A 1 108 ? -19.47243 12.68118 -13.10144 1.000 30.91384 95 GLN A CA 1
ATOM 823 C C . GLN A 1 108 ? -18.02180 12.89700 -12.68713 1.000 35.46363 95 GLN A C 1
ATOM 824 O O . GLN A 1 108 ? -17.30731 11.91322 -12.45912 1.000 35.42341 95 GLN A O 1
ATOM 830 N N . GLU A 1 109 ? -17.56343 14.14559 -12.59034 1.000 35.73421 96 GLU A N 1
ATOM 831 C CA . GLU A 1 109 ? -16.18744 14.37288 -12.15652 1.000 39.93072 96 GLU A CA 1
ATOM 832 C C . GLU A 1 109 ? -15.98846 14.00678 -10.69448 1.000 35.52186 96 GLU A C 1
ATOM 833 O O . GLU A 1 109 ? -14.90950 13.54060 -10.31880 1.000 36.86103 96 GLU A O 1
ATOM 839 N N . ASP A 1 110 ? -17.00926 14.19677 -9.86341 1.000 34.81085 97 ASP A N 1
ATOM 840 C CA . ASP A 1 110 ? -16.91340 13.94434 -8.42294 1.000 36.83173 97 ASP A CA 1
ATOM 841 C C . ASP A 1 110 ? -18.23331 13.34949 -7.95490 1.000 32.42661 97 ASP A C 1
ATOM 842 O O . ASP A 1 110 ? -18.99834 13.98344 -7.21969 1.000 34.55343 97 ASP A O 1
ATOM 847 N N . PRO A 1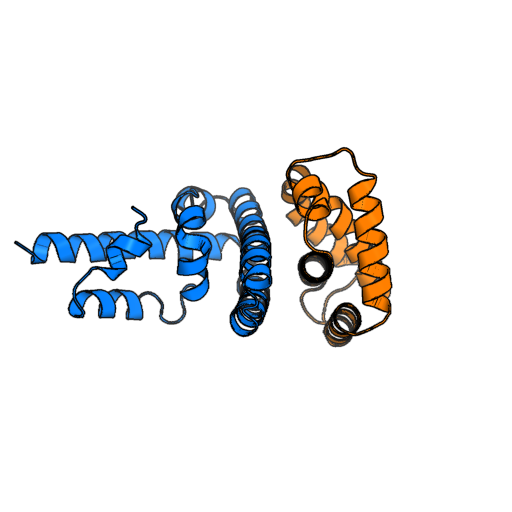 111 ? -18.54086 12.11697 -8.37086 1.000 29.18982 98 PRO A N 1
ATOM 848 C CA . PRO A 1 111 ? -19.88173 11.56487 -8.10932 1.000 27.40674 98 PRO A CA 1
ATOM 849 C C . PRO A 1 111 ? -20.24251 11.46614 -6.62893 1.000 28.42664 98 PRO A C 1
ATOM 850 O O . PRO A 1 111 ? -21.43911 11.43210 -6.30757 1.000 25.07218 98 PRO A O 1
ATOM 854 N N . ILE A 1 112 ? -19.26631 11.44995 -5.71156 1.000 28.01141 99 ILE A N 1
ATOM 855 C CA . ILE A 1 112 ? -19.61979 11.37373 -4.29460 1.000 25.41792 99 ILE A CA 1
ATOM 856 C C . ILE A 1 112 ? -20.47118 12.56546 -3.88983 1.000 24.02330 99 ILE A C 1
ATOM 857 O O . ILE A 1 112 ? -21.30979 12.46572 -2.98493 1.000 24.80089 99 ILE A O 1
ATOM 862 N N . GLN A 1 113 ? -20.30180 13.70296 -4.56796 1.000 27.22092 100 GLN A N 1
ATOM 863 C CA . GLN A 1 113 ? -21.05801 14.88749 -4.18502 1.000 26.17889 100 GLN A CA 1
ATOM 864 C C . GLN A 1 113 ? -22.53322 14.74563 -4.52143 1.000 23.66430 100 GLN A C 1
ATOM 865 O O . GLN A 1 113 ? -23.37873 15.30359 -3.81254 1.000 25.28196 100 GLN A O 1
ATOM 871 N N . MET A 1 114 ? -22.87754 13.98853 -5.56815 1.000 23.68350 101 MET A N 1
ATOM 872 C CA . MET A 1 114 ? -24.29483 13.71091 -5.79453 1.000 23.66725 101 MET A CA 1
ATOM 873 C C . MET A 1 114 ? -24.90937 12.95402 -4.62540 1.000 18.99229 101 MET A C 1
ATOM 874 O O . MET A 1 114 ? -26.04373 13.23307 -4.22717 1.000 22.98942 101 MET A O 1
ATOM 879 N N . SER A 1 115 ? -24.19733 11.96826 -4.08219 1.000 22.09213 102 SER A N 1
ATOM 880 C CA . SER A 1 115 ? -24.74957 11.22495 -2.94816 1.000 23.77135 102 SER A CA 1
ATOM 881 C C . SER A 1 115 ? -24.89961 12.10152 -1.71347 1.000 23.43213 102 SER A C 1
ATOM 882 O O . SER A 1 115 ? -25.88351 11.97582 -0.96936 1.000 20.99871 102 SER A O 1
ATOM 885 N N . MET A 1 116 ? -23.93697 12.99464 -1.46777 1.000 25.57136 103 MET A N 1
ATOM 886 C CA . MET A 1 116 ? -24.06459 13.91442 -0.33572 1.000 22.11208 103 MET A CA 1
ATOM 887 C C . MET A 1 116 ? -25.32535 14.74539 -0.45784 1.000 23.67436 103 MET A C 1
ATOM 888 O O . MET A 1 116 ? -26.07173 14.91971 0.51525 1.000 23.84152 103 MET A O 1
ATOM 893 N N . ILE A 1 117 ? -25.58721 15.25047 -1.66576 1.000 24.69023 104 ILE A N 1
ATOM 894 C CA . ILE A 1 117 ? -26.75085 16.09632 -1.89623 1.000 25.01123 104 ILE A CA 1
ATOM 895 C C . ILE A 1 117 ? -28.03311 15.29816 -1.74792 1.000 22.49743 104 ILE A C 1
ATOM 896 O O . ILE A 1 117 ? -28.99931 15.76169 -1.13172 1.000 22.36148 104 ILE A O 1
ATOM 901 N N . ILE A 1 118 ? -28.08555 14.10179 -2.35240 1.000 22.48968 105 ILE A N 1
ATOM 902 C CA . ILE A 1 118 ? -29.30073 13.29253 -2.26258 1.000 18.49923 105 ILE A CA 1
ATOM 903 C C . ILE A 1 118 ? -29.60531 12.94912 -0.80997 1.000 22.12745 105 ILE A C 1
ATOM 904 O O . ILE A 1 118 ? -30.74569 13.08538 -0.34817 1.000 23.14994 105 ILE A O 1
ATOM 909 N N . TYR A 1 119 ? -28.59983 12.46920 -0.07170 1.000 23.63690 106 TYR A N 1
ATOM 910 C CA . TYR A 1 119 ? -28.84110 12.15628 1.33383 1.000 22.73583 106 TYR A CA 1
ATOM 911 C C . TYR A 1 119 ? -29.34581 13.38351 2.07402 1.000 26.05621 106 TYR A C 1
ATOM 912 O O . TYR A 1 119 ? -30.30195 13.30428 2.85754 1.000 25.58716 106 TYR A O 1
ATOM 921 N N . SER A 1 120 ? -28.73438 14.53801 1.81039 1.000 25.63452 107 SER A N 1
ATOM 922 C CA . SER A 1 120 ? -29.11434 15.75574 2.52179 1.000 25.75610 107 SER A CA 1
ATOM 923 C C . SER A 1 120 ? -30.54949 16.15583 2.20244 1.000 27.48174 107 SER A C 1
ATOM 924 O O . SER A 1 120 ? -31.30907 16.51009 3.10912 1.000 27.48881 107 SER A O 1
ATOM 927 N N . CYS A 1 121 ? -30.94970 16.08291 0.92226 1.000 24.78574 108 CYS A N 1
ATOM 928 C CA . CYS A 1 121 ? -32.32878 16.39088 0.56753 1.000 20.27192 108 CYS A CA 1
ATOM 929 C C . CYS A 1 121 ? -33.30751 15.46945 1.28700 1.000 25.01714 108 CYS A C 1
ATOM 930 O O . CYS A 1 121 ? -34.33089 15.92375 1.80493 1.000 25.91349 108 CYS A O 1
ATOM 933 N N . LEU A 1 122 ? -33.04194 14.16102 1.27869 1.000 23.54703 109 LEU A N 1
ATOM 934 C CA . LEU A 1 122 ? -33.94686 13.23814 1.96337 1.000 22.54981 109 LEU A CA 1
ATOM 935 C C . LEU A 1 122 ? -34.01153 13.54473 3.45831 1.000 25.70162 109 LEU A C 1
ATOM 936 O O . LEU A 1 122 ? -35.07755 13.43097 4.08052 1.000 29.60711 109 LEU A O 1
ATOM 941 N N . LYS A 1 123 ? -32.88156 13.94792 4.04604 1.000 26.12396 110 LYS A N 1
ATOM 942 C CA . LYS A 1 123 ? -32.86176 14.38489 5.44399 1.000 33.61976 110 LYS A CA 1
ATOM 943 C C . LYS A 1 123 ? -33.73920 15.61304 5.65794 1.000 34.89824 110 LYS A C 1
ATOM 944 O O . LYS A 1 123 ? -34.57398 15.64615 6.57154 1.000 33.94418 110 LYS A O 1
ATOM 950 N N . GLU A 1 124 ? -33.55167 16.64892 4.83102 1.000 31.01792 111 GLU A N 1
ATOM 951 C CA . GLU A 1 124 ? -34.35710 17.85675 4.98192 1.000 31.63744 111 GLU A CA 1
ATOM 952 C C . GLU A 1 124 ? -35.83581 17.57320 4.77565 1.000 31.41495 111 GLU A C 1
ATOM 953 O O . GLU A 1 124 ? -36.68021 18.20544 5.42162 1.000 30.21687 111 GLU A O 1
ATOM 959 N N . GLU A 1 125 ? -36.17418 16.64009 3.87784 1.000 28.13975 112 GLU A N 1
ATOM 960 C CA . GLU A 1 125 ? -37.57769 16.27915 3.69772 1.000 27.39496 112 GLU A CA 1
ATOM 961 C C . GLU A 1 125 ? -38.16970 15.75137 5.00046 1.000 34.88466 112 GLU A C 1
ATOM 962 O O . GLU A 1 125 ? -39.29959 16.09781 5.37063 1.000 30.06925 112 GLU A O 1
ATOM 968 N N . ARG A 1 126 ? -37.42389 14.89258 5.69638 1.000 32.01791 113 ARG A N 1
ATOM 969 C CA . ARG A 1 126 ? -37.91496 14.35411 6.95828 1.000 37.08788 113 ARG A CA 1
ATOM 970 C C . ARG A 1 126 ? -38.09655 15.46167 7.98643 1.000 34.33959 113 ARG A C 1
ATOM 971 O O . ARG A 1 126 ? -39.09605 15.48116 8.71300 1.000 41.92808 113 ARG A O 1
ATOM 979 N N . LYS A 1 127 ? -37.16074 16.41514 8.03546 1.000 36.41399 114 LYS A N 1
ATOM 980 C CA . LYS A 1 127 ? -37.30781 17.54790 8.95048 1.000 38.19412 114 LYS A CA 1
ATOM 981 C C . LYS A 1 127 ? -38.55245 18.36860 8.62669 1.000 43.69754 114 LYS A C 1
ATOM 982 O O . LYS A 1 127 ? -39.25230 18.83139 9.53604 1.000 44.32189 114 LYS A O 1
ATOM 988 N N . ILE A 1 128 ? -38.84626 18.56485 7.33643 1.000 40.02719 115 ILE A N 1
ATOM 989 C CA . ILE A 1 128 ? -40.07378 19.25803 6.94662 1.000 37.93093 115 ILE A CA 1
ATOM 990 C C . ILE A 1 128 ? -41.29154 18.46512 7.39613 1.000 42.67382 115 ILE A C 1
ATOM 991 O O . ILE A 1 128 ? -42.26408 19.02155 7.92321 1.000 43.31226 115 ILE A O 1
ATOM 996 N N . LEU A 1 129 ? -41.26228 17.15202 7.17743 1.000 35.58733 116 LEU A N 1
ATOM 997 C CA . LEU A 1 129 ? -42.34502 16.31038 7.66130 1.000 39.39112 116 LEU A CA 1
ATOM 998 C C . LEU A 1 129 ? -42.47589 16.43006 9.17657 1.000 50.88799 116 LEU A C 1
ATOM 999 O O . LEU A 1 129 ? -43.58911 16.53060 9.70472 1.000 52.28417 116 LEU A O 1
ATOM 1004 N N . GLU A 1 130 ? -41.34372 16.48458 9.88483 1.000 45.76649 117 GLU A N 1
ATOM 1005 C CA . GLU A 1 130 ? -41.36358 16.66905 11.33774 1.000 50.73253 117 GLU A CA 1
ATOM 1006 C C . GLU A 1 130 ? -42.13617 17.92442 11.73410 1.000 51.81178 117 GLU A C 1
ATOM 1007 O O . GLU A 1 130 ? -43.02512 17.87157 12.59139 1.000 59.93806 117 GLU A O 1
ATOM 1013 N N . ASN A 1 131 ? -41.79771 19.06758 11.12549 1.000 49.26907 118 ASN A N 1
ATOM 1014 C CA . ASN A 1 131 ? -42.57410 20.29083 11.31701 1.000 54.88402 118 ASN A CA 1
ATOM 1015 C C . ASN A 1 131 ? -44.06622 20.03902 11.12293 1.000 60.76793 118 ASN A C 1
ATOM 1016 O O . ASN A 1 131 ? -44.88641 20.41980 11.96251 1.000 65.98714 118 ASN A O 1
ATOM 1021 N N . ALA A 1 132 ? -44.43501 19.39560 10.01321 1.000 55.32879 119 ALA A N 1
ATOM 1022 C CA . ALA A 1 132 ? -45.84580 19.27313 9.65403 1.000 56.92360 119 ALA A CA 1
ATOM 1023 C C . ALA A 1 132 ? -46.63447 18.47151 10.68694 1.000 64.74112 119 ALA A C 1
ATOM 1024 O O . ALA A 1 132 ? -47.77790 18.81937 11.00251 1.000 67.00669 119 ALA A O 1
ATOM 1026 N N . GLN A 1 133 ? -46.05071 17.39183 11.21980 1.000 66.76974 120 GLN A N 1
ATOM 1027 C CA . GLN A 1 133 ? -46.75980 16.59701 12.22237 1.000 69.03509 120 GLN A CA 1
ATOM 1028 C C . GLN A 1 133 ? -46.78049 17.28911 13.58011 1.000 71.94807 120 GLN A C 1
ATOM 1029 O O . GLN A 1 133 ? -47.75330 17.15012 14.33288 1.000 75.13643 120 GLN A O 1
ATOM 1035 N N . ARG A 1 134 ? -45.71903 18.02714 13.91170 1.000 71.19879 121 ARG A N 1
ATOM 1036 C CA . ARG A 1 134 ? -45.67930 18.78816 15.15497 1.000 71.58493 121 ARG A CA 1
ATOM 1037 C C . ARG A 1 134 ? -46.57688 20.01800 15.09115 1.000 74.90383 121 ARG A C 1
ATOM 1038 O O . ARG A 1 134 ? -47.18445 20.39603 16.10124 1.000 79.09383 121 ARG A O 1
ATOM 1046 N N . PHE A 1 135 ? -46.67352 20.64160 13.91378 1.000 72.16562 122 PHE A N 1
ATOM 1047 C CA . PHE A 1 135 ? -47.52621 21.81157 13.72568 1.000 71.15378 122 PHE A CA 1
ATOM 1048 C C . PHE A 1 135 ? -49.00051 21.42810 13.66459 1.000 73.28343 122 PHE A C 1
ATOM 1049 O O . PHE A 1 135 ? -49.86904 22.24884 13.98359 1.000 75.26983 122 PHE A O 1
ATOM 1057 N N . ASN A 1 136 ? -49.29952 20.18943 13.26948 1.000 73.83048 123 ASN A N 1
ATOM 1058 C CA . ASN A 1 136 ? -50.67396 19.72389 13.13103 1.000 71.63309 123 ASN A CA 1
ATOM 1059 C C . ASN A 1 136 ? -51.38546 19.53298 14.46396 1.000 78.54416 123 ASN A C 1
ATOM 1060 O O . ASN A 1 136 ? -52.59816 19.28980 14.46171 1.000 79.37240 123 ASN A O 1
ATOM 1065 N N . GLN A 1 137 ? -50.67864 19.62369 15.58797 1.000 77.90809 124 GLN A N 1
ATOM 1066 C CA . GLN A 1 137 ? -51.29473 19.35547 16.88407 1.000 80.86942 124 GLN A CA 1
ATOM 1067 C C . GLN A 1 137 ? -51.35402 20.60880 17.75372 1.000 80.25733 124 GLN A C 1
ATOM 1068 O O . GLN A 1 137 ? -50.75342 21.63263 17.42934 1.000 83.32728 124 GLN A O 1
ATOM 1074 N N . HIS B 2 12 ? -16.85452 19.40969 -26.62071 1.000 73.42660 97 HIS B N 1
ATOM 1075 C CA . HIS B 2 12 ? -16.33891 18.53035 -27.66620 1.000 72.13328 97 HIS B CA 1
ATOM 1076 C C . HIS B 2 12 ? -17.26926 18.49657 -28.88077 1.000 68.57613 97 HIS B C 1
ATOM 1077 O O . HIS B 2 12 ? -18.39276 17.99420 -28.80101 1.000 64.83516 97 HIS B O 1
ATOM 1084 N N . HIS B 2 13 ? -16.78270 19.02542 -30.00879 1.000 73.90063 98 HIS B N 1
ATOM 1085 C CA . HIS B 2 13 ? -17.61996 19.16092 -31.19816 1.000 67.92947 98 HIS B CA 1
ATOM 1086 C C . HIS B 2 13 ? -17.98580 17.80130 -31.77385 1.000 64.30257 98 HIS B C 1
ATOM 1087 O O . HIS B 2 13 ? -19.16829 17.49467 -31.96927 1.000 63.38456 98 HIS B O 1
ATOM 1094 N N . MET B 2 14 ? -16.97673 16.97698 -32.07225 1.000 62.99283 99 MET B N 1
ATOM 1095 C CA . MET B 2 14 ? -17.23689 15.71252 -32.74918 1.000 66.68964 99 MET B CA 1
ATOM 1096 C C . MET B 2 14 ? -18.03144 14.74371 -31.88198 1.000 62.08115 99 MET B C 1
ATOM 1097 O O . MET B 2 14 ? -18.76293 13.90743 -32.42225 1.000 59.58283 99 MET B O 1
ATOM 1102 N N . LEU B 2 15 ? -17.91153 14.83700 -30.55649 1.000 61.23516 100 LEU B N 1
ATOM 1103 C CA . LEU B 2 15 ? -18.79267 14.06409 -29.69120 1.000 59.15725 100 LEU B CA 1
ATOM 1104 C C . LEU B 2 15 ? -20.24854 14.41451 -29.96693 1.000 57.61068 100 LEU B C 1
ATOM 1105 O O . LEU B 2 15 ? -21.08331 13.52604 -30.18844 1.000 50.17994 100 LEU B O 1
ATOM 1110 N N . GLU B 2 16 ? -20.56338 15.71573 -29.99255 1.000 53.33068 101 GLU B N 1
ATOM 1111 C CA . GLU B 2 16 ? -21.93545 16.14020 -30.25788 1.000 55.88322 101 GLU B CA 1
ATOM 1112 C C . GLU B 2 16 ? -22.42192 15.64310 -31.61566 1.000 53.75623 101 GLU B C 1
ATOM 1113 O O . GLU B 2 16 ? -23.57268 15.21172 -31.74731 1.000 50.09631 101 GLU B O 1
ATOM 1119 N N . THR B 2 17 ? -21.56895 15.70425 -32.64240 1.000 53.30838 102 THR B N 1
ATOM 1120 C CA . THR B 2 17 ? -22.00877 15.24169 -33.95490 1.000 55.84247 102 THR B CA 1
ATOM 1121 C C . THR B 2 17 ? -22.08932 13.72056 -33.99193 1.000 49.66811 102 THR B C 1
ATOM 1122 O O . THR B 2 17 ? -22.99064 13.16128 -34.62650 1.000 46.42497 102 THR B O 1
ATOM 1126 N N . LEU B 2 18 ? -21.17030 13.03300 -33.30194 1.000 50.44011 103 LEU B N 1
ATOM 1127 C CA . LEU B 2 18 ? -21.28351 11.58240 -33.17751 1.000 47.08699 103 LEU B CA 1
ATOM 1128 C C . LEU B 2 18 ? -22.62050 11.19938 -32.55244 1.000 44.94271 103 LEU B C 1
ATOM 1129 O O . LEU B 2 18 ? -23.34012 10.33156 -33.06763 1.000 41.41840 103 LEU B O 1
ATOM 1134 N N . ILE B 2 19 ? -22.98473 11.86569 -31.45387 1.000 42.56510 104 ILE B N 1
ATOM 1135 C CA . ILE B 2 19 ? -24.23895 11.55289 -30.77524 1.000 42.33459 104 ILE B CA 1
ATOM 1136 C C . ILE B 2 19 ? -25.42320 11.85900 -31.67662 1.000 40.94486 104 ILE B C 1
ATOM 1137 O O . ILE B 2 19 ? -26.37554 11.07434 -31.76061 1.000 40.51843 104 ILE B O 1
ATOM 1142 N N . ASN B 2 20 ? -25.38183 12.99583 -32.37575 1.000 46.20587 105 ASN B N 1
ATOM 1143 C CA . ASN B 2 20 ? -26.45902 13.31356 -33.31230 1.000 46.74979 105 ASN B CA 1
ATOM 1144 C C . ASN B 2 20 ? -26.55715 12.26271 -34.41649 1.000 39.69516 105 ASN B C 1
ATOM 1145 O O . ASN B 2 20 ? -27.66093 11.85835 -34.80156 1.000 40.02215 105 ASN B O 1
ATOM 1150 N N . LYS B 2 21 ? -25.40949 11.80000 -34.92455 1.000 37.87495 106 LYS B N 1
ATOM 1151 C CA . LYS B 2 21 ? -25.40013 10.69468 -35.88159 1.000 40.31254 106 LYS B CA 1
ATOM 1152 C C . LYS B 2 21 ? -26.02390 9.43594 -35.28628 1.000 39.83200 106 LYS B C 1
ATOM 1153 O O . LYS B 2 21 ? -26.76901 8.71900 -35.96540 1.000 40.85757 106 LYS B O 1
ATOM 1159 N N . ILE B 2 22 ? -25.73182 9.14895 -34.01549 1.000 40.78297 107 ILE B N 1
ATOM 1160 C CA . ILE B 2 22 ? -26.30480 7.96883 -33.37689 1.000 33.98789 107 ILE B CA 1
ATOM 1161 C C . ILE B 2 22 ? -27.82195 8.06085 -33.34898 1.000 33.53528 107 ILE B C 1
ATOM 1162 O O . ILE B 2 22 ? -28.52008 7.07873 -33.62345 1.000 30.60530 107 ILE B O 1
ATOM 1167 N N . TYR B 2 23 ? -28.36538 9.24102 -33.04038 1.000 32.55036 108 TYR B N 1
ATOM 1168 C CA . TYR B 2 23 ? -29.81327 9.32109 -32.88476 1.000 30.19570 108 TYR B CA 1
ATOM 1169 C C . TYR B 2 23 ? -30.54287 9.44691 -34.21921 1.000 32.44979 108 TYR B C 1
ATOM 1170 O O . TYR B 2 23 ? -31.64435 8.90126 -34.36856 1.000 33.43232 108 TYR B O 1
ATOM 1179 N N . THR B 2 24 ? -29.96269 10.14687 -35.19890 1.000 38.08914 109 THR B N 1
ATOM 1180 C CA . THR B 2 24 ? -30.66620 10.41194 -36.45336 1.000 41.07318 109 THR B CA 1
ATOM 1181 C C . THR B 2 24 ? -30.02359 9.80110 -37.70026 1.000 42.79126 109 THR B C 1
ATOM 1182 O O . THR B 2 24 ? -30.67851 9.76326 -38.74925 1.000 47.85279 109 THR B O 1
ATOM 1186 N N . GLY B 2 25 ? -28.78442 9.32344 -37.63220 1.000 37.98782 110 GLY B N 1
ATOM 1187 C CA . GLY B 2 25 ? -28.09482 8.88127 -38.82047 1.000 42.69650 110 GLY B CA 1
ATOM 1188 C C . GLY B 2 25 ? -28.02234 7.37413 -38.98807 1.000 46.18308 110 GLY B C 1
ATOM 1189 O O . GLY B 2 25 ? -28.37993 6.59557 -38.09533 1.000 37.12079 110 GLY B O 1
ATOM 1190 N N . PRO B 2 26 ? -27.54819 6.93420 -40.15808 1.000 49.26691 111 PRO B N 1
ATOM 1191 C CA . PRO B 2 26 ? -27.36361 5.48762 -40.37279 1.000 45.28741 111 PRO B CA 1
ATOM 1192 C C . PRO B 2 26 ? -26.38026 4.86368 -39.40395 1.000 39.22296 111 PRO B C 1
ATOM 1193 O O . PRO B 2 26 ? -26.47198 3.65911 -39.13714 1.000 36.39887 111 PRO B O 1
ATOM 1197 N N . LEU B 2 27 ? -25.42806 5.64848 -38.88834 1.000 40.62438 112 LEU B N 1
ATOM 1198 C CA . LEU B 2 27 ? -24.49750 5.13783 -37.88716 1.000 42.16633 112 LEU B CA 1
ATOM 1199 C C . LEU B 2 27 ? -25.24528 4.55697 -36.69265 1.000 39.61866 112 LEU B C 1
ATOM 1200 O O . LEU B 2 27 ? -24.82555 3.54501 -36.11823 1.000 39.95172 112 LEU B O 1
ATOM 1205 N N . GLY B 2 28 ? -26.36615 5.17511 -36.31875 1.000 35.97328 113 GLY B N 1
ATOM 1206 C CA . GLY B 2 28 ? -27.11493 4.70135 -35.17088 1.000 35.75128 113 GLY B CA 1
ATOM 1207 C C . GLY B 2 28 ? -27.93262 3.46436 -35.47546 1.000 37.26448 113 GLY B C 1
ATOM 1208 O O . GLY B 2 28 ? -28.12052 2.60850 -34.60411 1.000 31.17535 113 GLY B O 1
ATOM 1209 N N . GLU B 2 29 ? -28.46057 3.36611 -36.70307 1.000 34.44692 114 GLU B N 1
ATOM 1210 C CA . GLU B 2 29 ? -29.13430 2.13583 -37.11271 1.000 36.42296 114 GLU B CA 1
ATOM 1211 C C . GLU B 2 29 ? -28.17623 0.95245 -37.07849 1.000 29.48264 114 GLU B C 1
ATOM 1212 O O . GLU B 2 29 ? -28.55526 -0.14658 -36.66010 1.000 33.49290 114 GLU B O 1
ATOM 1218 N N . GLU B 2 30 ? -26.93574 1.15418 -37.52815 1.000 32.77656 115 GLU B N 1
ATOM 1219 C CA . GLU B 2 30 ? -25.94846 0.07575 -37.48055 1.000 38.58414 115 GLU B CA 1
ATOM 1220 C C . GLU B 2 30 ? -25.59760 -0.27935 -36.04168 1.000 35.16627 115 GLU B C 1
ATOM 1221 O O . GLU B 2 30 ? -25.47900 -1.46049 -35.69116 1.000 32.09832 115 GLU B O 1
ATOM 1227 N N . LEU B 2 31 ? -25.42013 0.74057 -35.20153 1.000 31.74050 116 LEU B N 1
ATOM 1228 C CA . LEU B 2 31 ? -25.14147 0.52789 -33.78524 1.000 30.24546 116 LEU B CA 1
ATOM 1229 C C . LEU B 2 31 ? -26.20500 -0.34231 -33.12321 1.000 28.84827 116 LEU B C 1
ATOM 1230 O O . LEU B 2 31 ? -25.88192 -1.34034 -32.47007 1.000 28.72429 116 LEU B O 1
ATOM 1235 N N . VAL B 2 32 ? -27.48626 0.01137 -33.28745 1.000 29.50670 117 VAL B N 1
ATOM 1236 C CA . VAL B 2 32 ? -28.53087 -0.67032 -32.52674 1.000 28.21694 117 VAL B CA 1
ATOM 1237 C C . VAL B 2 32 ? -28.77484 -2.08237 -33.05162 1.000 30.90835 117 VAL B C 1
ATOM 1238 O O . VAL B 2 32 ? -29.23147 -2.95740 -32.30172 1.000 28.13714 117 VAL B O 1
ATOM 1242 N N . GLN B 2 33 ? -28.49719 -2.33694 -34.33137 1.000 28.75410 118 GLN B N 1
ATOM 1243 C CA . GLN B 2 33 ? -28.59909 -3.70719 -34.82934 1.000 28.88339 118 GLN B CA 1
ATOM 1244 C C . GLN B 2 33 ? -27.46925 -4.57060 -34.28103 1.000 27.14463 118 GLN B C 1
ATOM 1245 O O . GLN B 2 33 ? -27.70464 -5.70078 -33.84377 1.000 29.20144 118 GLN B O 1
ATOM 1251 N N . THR B 2 34 ? -26.24271 -4.04577 -34.28442 1.000 25.48624 119 THR B N 1
ATOM 1252 C CA . THR B 2 34 ? -25.12806 -4.71719 -33.61885 1.000 30.35719 119 THR B CA 1
ATOM 1253 C C . THR B 2 34 ? -25.44876 -5.01913 -32.15423 1.000 33.46715 119 THR B C 1
ATOM 1254 O O . THR B 2 34 ? -25.27169 -6.15126 -31.68564 1.000 30.00822 119 THR B O 1
ATOM 1258 N N . LEU B 2 35 ? -25.93738 -4.01416 -31.41202 1.000 29.39676 120 LEU B N 1
ATOM 1259 C CA . LEU B 2 35 ? -26.19362 -4.20434 -29.98324 1.000 24.66365 120 LEU B CA 1
ATOM 1260 C C . LEU B 2 35 ? -27.26537 -5.25003 -29.73620 1.000 24.00511 120 LEU B C 1
ATOM 1261 O O . LEU B 2 35 ? -27.13723 -6.08100 -28.82761 1.000 24.83314 120 LEU B O 1
ATOM 1266 N N . TYR B 2 36 ? -28.34223 -5.21335 -30.51946 1.000 25.07830 121 TYR B N 1
ATOM 1267 C CA . TYR B 2 36 ? -29.41181 -6.18539 -30.35223 1.000 25.30496 121 TYR B CA 1
ATOM 1268 C C . TYR B 2 36 ? -28.88883 -7.60989 -30.50514 1.000 27.14278 121 TYR B C 1
ATOM 1269 O O . TYR B 2 36 ? -29.22990 -8.49159 -29.71105 1.000 25.61882 121 TYR B O 1
ATOM 1278 N N . LEU B 2 37 ? -28.06513 -7.85191 -31.52825 1.000 29.20411 122 LEU B N 1
ATOM 1279 C CA . LEU B 2 37 ? -27.54885 -9.19904 -31.75766 1.000 28.50157 122 LEU B CA 1
ATOM 1280 C C . LEU B 2 37 ? -26.54973 -9.60277 -30.67212 1.000 24.03880 122 LEU B C 1
ATOM 1281 O O . LEU B 2 37 ? -26.56599 -10.74360 -30.20678 1.000 25.85711 122 LEU B O 1
ATOM 1286 N N . ARG B 2 38 ? -25.68531 -8.67668 -30.24315 1.000 29.97913 123 ARG B N 1
ATOM 1287 C CA . ARG B 2 38 ? -24.76015 -8.99135 -29.15551 1.000 28.34876 123 ARG B CA 1
ATOM 1288 C C . ARG B 2 38 ? -25.50380 -9.28297 -27.85538 1.000 30.81355 123 ARG B C 1
ATOM 1289 O O . ARG B 2 38 ? -25.10632 -10.17256 -27.08996 1.000 28.35687 123 ARG B O 1
ATOM 1297 N N . ILE B 2 39 ? -26.60519 -8.57199 -27.59944 1.000 28.64015 124 ILE B N 1
ATOM 1298 C CA . ILE B 2 39 ? -27.35322 -8.79886 -26.36465 1.000 29.67965 124 ILE B CA 1
ATOM 1299 C C . ILE B 2 39 ? -28.18452 -10.07320 -26.46682 1.000 28.90059 124 ILE B C 1
ATOM 1300 O O . ILE B 2 39 ? -28.44307 -10.74258 -25.45599 1.000 29.40539 124 ILE B O 1
ATOM 1305 N N . TRP B 2 40 ? -28.61617 -10.43689 -27.67661 1.000 28.49468 125 TRP B N 1
ATOM 1306 C CA . TRP B 2 40 ? -29.22740 -11.75002 -27.87610 1.000 28.63705 125 TRP B CA 1
ATOM 1307 C C . TRP B 2 40 ? -28.21484 -12.86590 -27.61989 1.000 30.09595 125 TRP B C 1
ATOM 1308 O O . TRP B 2 40 ? -28.52552 -13.85761 -26.94629 1.000 31.11066 125 TRP B O 1
ATOM 1319 N N . ALA B 2 41 ? -26.98356 -12.69080 -28.11437 1.000 30.17407 126 ALA B N 1
ATOM 1320 C CA . ALA B 2 41 ? -25.96030 -13.73255 -28.08767 1.000 32.03528 126 ALA B CA 1
ATOM 1321 C C . ALA B 2 41 ? -25.32230 -13.92089 -26.71841 1.000 34.91580 126 ALA B C 1
ATOM 1322 O O . ALA B 2 41 ? -24.72120 -14.97330 -26.47489 1.000 32.18556 126 ALA B O 1
ATOM 1324 N N . MET B 2 42 ? -25.42696 -12.93491 -25.82646 1.000 30.51059 127 MET B N 1
ATOM 1325 C CA . MET B 2 42 ? -24.76473 -13.02665 -24.53674 1.000 28.08513 127 MET B CA 1
ATOM 1326 C C . MET B 2 42 ? -25.51591 -13.98429 -23.62528 1.000 23.57945 127 MET B C 1
ATOM 1327 O O . MET B 2 42 ? -26.72382 -14.19052 -23.76622 1.000 25.83750 127 MET B O 1
ATOM 1332 N N . GLU B 2 43 ? -24.78064 -14.59076 -22.69057 1.000 29.99646 128 GLU B N 1
ATOM 1333 C CA . GLU B 2 43 ? -25.42395 -15.40618 -21.66947 1.000 28.77505 128 GLU B CA 1
ATOM 1334 C C . GLU B 2 43 ? -26.45010 -14.54668 -20.94072 1.000 28.68701 128 GLU B C 1
ATOM 1335 O O . GLU B 2 43 ? -26.14945 -13.42007 -20.53836 1.000 27.47360 128 GLU B O 1
ATOM 1341 N N . GLU B 2 44 ? -27.65889 -15.07303 -20.79339 1.000 28.91837 129 GLU B N 1
ATOM 1342 C CA . GLU B 2 44 ? -28.81033 -14.24051 -20.46995 1.000 30.66018 129 GLU B CA 1
ATOM 1343 C C . GLU B 2 44 ? -28.74492 -13.73987 -19.03384 1.000 34.32733 129 GLU B C 1
ATOM 1344 O O . GLU B 2 44 ? -28.34688 -14.46300 -18.11849 1.000 27.76191 129 GLU B O 1
ATOM 1350 N N . THR B 2 45 ? -29.14799 -12.49961 -18.84210 1.000 26.10624 130 THR B N 1
ATOM 1351 C CA . THR B 2 45 ? -29.34287 -11.92907 -17.51098 1.000 25.67962 130 THR B CA 1
ATOM 1352 C C . THR B 2 45 ? -30.75399 -11.36064 -17.47032 1.000 30.23958 130 THR B C 1
ATOM 1353 O O . THR B 2 45 ? -31.39322 -11.20569 -18.51153 1.000 31.70669 130 THR B O 1
ATOM 1357 N N . PRO B 2 46 ? -31.27069 -11.05746 -16.27012 1.000 28.85031 131 PRO B N 1
ATOM 1358 C CA . PRO B 2 46 ? -32.57296 -10.36605 -16.21828 1.000 29.75373 131 PRO B CA 1
ATOM 1359 C C . PRO B 2 46 ? -32.59606 -9.11056 -17.08049 1.000 30.63817 131 PRO B C 1
ATOM 1360 O O . PRO B 2 46 ? -33.58710 -8.85989 -17.77849 1.000 32.81275 131 PRO B O 1
ATOM 1364 N N . GLU B 2 47 ? -31.49301 -8.35548 -17.09281 1.000 26.91387 132 GLU B N 1
ATOM 1365 C CA . GLU B 2 47 ? -31.42171 -7.10972 -17.85152 1.000 30.12742 132 GLU B CA 1
ATOM 1366 C C . GLU B 2 47 ? -31.39193 -7.36375 -19.35772 1.000 34.45098 132 GLU B C 1
ATOM 1367 O O . GLU B 2 47 ? -32.01413 -6.62355 -20.12883 1.000 29.03443 132 GLU B O 1
ATOM 1373 N N . SER B 2 48 ? -30.65648 -8.38937 -19.81100 1.000 28.68536 133 SER B N 1
ATOM 1374 C CA . SER B 2 48 ? -30.65023 -8.68261 -21.24520 1.000 25.95685 133 SER B CA 1
ATOM 1375 C C . SER B 2 48 ? -32.03172 -9.13346 -21.70402 1.000 30.61856 133 SER B C 1
ATOM 1376 O O . SER B 2 48 ? -32.49836 -8.71980 -22.77142 1.000 30.80006 133 SER B O 1
ATOM 1379 N N . LEU B 2 49 ? -32.73536 -9.90676 -20.86903 1.000 28.45217 134 LEU B N 1
ATOM 1380 C CA . LEU B 2 49 ? -34.08285 -10.35126 -21.22229 1.000 33.03307 134 LEU B CA 1
ATOM 1381 C C . LEU B 2 49 ? -35.05844 -9.18463 -21.34333 1.000 35.47129 134 LEU B C 1
ATOM 1382 O O . LEU B 2 49 ? -35.87873 -9.15687 -22.26446 1.000 36.66208 134 LEU B O 1
ATOM 1387 N N . LYS B 2 50 ? -35.00876 -8.22333 -20.42061 1.000 36.17711 135 LYS B N 1
ATOM 1388 C CA . LYS B 2 50 ? -35.94781 -7.10941 -20.52345 1.000 39.50100 135 LYS B CA 1
ATOM 1389 C C . LYS B 2 50 ? -35.65198 -6.24888 -21.74839 1.000 36.56366 135 LYS B C 1
ATOM 1390 O O . LYS B 2 50 ? -36.58254 -5.74232 -22.38561 1.000 38.42224 135 LYS B O 1
ATOM 1396 N N . ILE B 2 51 ? -34.37936 -6.11145 -22.12541 1.000 33.13468 136 ILE B N 1
ATOM 1397 C CA . ILE B 2 51 ? -34.06131 -5.41345 -23.36457 1.000 35.51660 136 ILE B CA 1
ATOM 1398 C C . ILE B 2 51 ? -34.54812 -6.20840 -24.56654 1.000 39.68432 136 ILE B C 1
ATOM 1399 O O . ILE B 2 51 ? -35.08313 -5.63972 -25.52700 1.000 34.11988 136 ILE B O 1
ATOM 1404 N N . LEU B 2 52 ? -34.36881 -7.53294 -24.54166 1.000 34.05543 137 LEU B N 1
ATOM 1405 C CA . LEU B 2 52 ? -34.81963 -8.33105 -25.67052 1.000 35.95621 137 LEU B CA 1
ATOM 1406 C C . LEU B 2 52 ? -36.33553 -8.33028 -25.78716 1.000 37.56212 137 LEU B C 1
ATOM 1407 O O . LEU B 2 52 ? -36.85896 -8.55792 -26.87642 1.000 39.62638 137 LEU B O 1
ATOM 1412 N N . GLN B 2 53 ? -37.04803 -8.03974 -24.70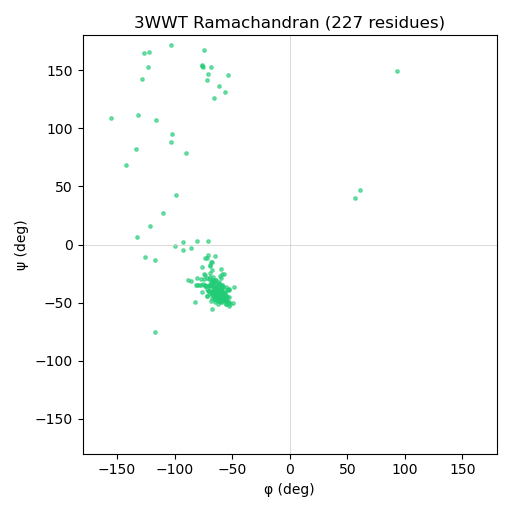688 1.000 36.70272 138 GLN B N 1
ATOM 1413 C CA . GLN B 2 53 ? -38.49967 -8.05778 -24.72151 1.000 37.40207 138 GLN B CA 1
ATOM 1414 C C . GLN B 2 53 ? -39.10828 -6.69329 -25.02499 1.000 40.63503 138 GLN B C 1
ATOM 1415 O O . GLN B 2 53 ? -40.33442 -6.59083 -25.14377 1.000 40.24882 138 GLN B O 1
ATOM 1421 N N . MET B 2 54 ? -38.29248 -5.64997 -25.14836 1.000 35.41990 139 MET B N 1
ATOM 1422 C CA . MET B 2 54 ? -38.82421 -4.31585 -25.38729 1.000 39.32954 139 MET B CA 1
ATOM 1423 C C . MET B 2 54 ? -39.38025 -4.20003 -26.79122 1.000 38.36309 139 MET B C 1
ATOM 1424 O O . MET B 2 54 ? -38.85609 -4.79667 -27.73636 1.000 36.79925 139 MET B O 1
ATOM 1429 N N . ARG B 2 55 ? -40.43872 -3.39911 -26.92622 1.000 38.00626 140 ARG B N 1
ATOM 1430 C CA . ARG B 2 55 ? -40.88382 -3.00820 -28.25553 1.000 38.18361 140 ARG B CA 1
ATOM 1431 C C . ARG B 2 55 ? -39.71359 -2.41634 -29.01887 1.000 36.12231 140 ARG B C 1
ATOM 1432 O O . ARG B 2 55 ? -38.83748 -1.76504 -28.44355 1.000 34.11007 140 ARG B O 1
ATOM 1440 N N . GLU B 2 56 ? -39.69409 -2.66168 -30.32852 1.000 33.66078 141 GLU B N 1
ATOM 1441 C CA . GLU B 2 56 ? -38.47187 -2.46289 -31.09932 1.000 32.88247 141 GLU B CA 1
ATOM 1442 C C . GLU B 2 56 ? -38.04798 -1.00114 -31.12977 1.000 36.20946 141 GLU B C 1
ATOM 1443 O O . GLU B 2 56 ? -36.85166 -0.69902 -31.06821 1.000 32.70575 141 GLU B O 1
ATOM 1449 N N . ASP B 2 57 ? -39.00379 -0.07562 -31.26547 1.000 34.59932 142 ASP B N 1
ATOM 1450 C CA . ASP B 2 57 ? -38.61786 1.33003 -31.33187 1.000 35.77760 142 ASP B CA 1
ATOM 1451 C C . ASP B 2 57 ? -38.11127 1.81813 -29.98072 1.000 30.27747 142 ASP B C 1
ATOM 1452 O O . ASP B 2 57 ? -37.18177 2.62597 -29.91832 1.000 33.71314 142 ASP B O 1
ATOM 1457 N N . ILE B 2 58 ? -38.70431 1.33088 -28.89199 1.000 30.97956 143 ILE B N 1
ATOM 1458 C CA . ILE B 2 58 ? -38.23017 1.72539 -27.56989 1.000 33.25086 143 ILE B CA 1
ATOM 1459 C C . ILE B 2 58 ? -36.85725 1.12510 -27.30867 1.000 32.60612 143 ILE B C 1
ATOM 1460 O O . ILE B 2 58 ? -35.95033 1.81178 -26.82948 1.000 28.36187 143 ILE B O 1
ATOM 1465 N N . ARG B 2 59 ? -36.66205 -0.15097 -27.66690 1.000 32.51262 144 ARG B N 1
ATOM 1466 C CA . ARG B 2 59 ? -35.33803 -0.74908 -27.52064 1.000 29.42154 144 ARG B CA 1
ATOM 1467 C C . ARG B 2 59 ? -34.28324 0.05621 -28.25722 1.000 29.54259 144 ARG B C 1
ATOM 1468 O O . ARG B 2 59 ? -33.19692 0.30450 -27.71935 1.000 28.59648 144 ARG B O 1
ATOM 1476 N N . ASP B 2 60 ? -34.58493 0.48803 -29.48429 1.000 26.77919 145 ASP B N 1
ATOM 1477 C CA . ASP B 2 60 ? -33.63045 1.29178 -30.24248 1.000 28.73541 145 ASP B CA 1
ATOM 1478 C C . ASP B 2 60 ? -33.24281 2.55277 -29.47766 1.000 28.05847 145 ASP B C 1
ATOM 1479 O O . ASP B 2 60 ? -32.06113 2.90906 -29.39898 1.000 28.72710 145 ASP B O 1
ATOM 1484 N N . GLN B 2 61 ? -34.23888 3.26513 -28.94953 1.000 27.23302 146 GLN B N 1
ATOM 1485 C CA . GLN B 2 61 ? -33.97552 4.50529 -28.22395 1.000 27.81911 146 GLN B CA 1
ATOM 1486 C C . GLN B 2 61 ? -33.10305 4.24970 -26.99096 1.000 24.33107 146 GLN B C 1
ATOM 1487 O O . GLN B 2 61 ? -32.09105 4.92470 -26.78778 1.000 28.13262 146 GLN B O 1
ATOM 1493 N N . V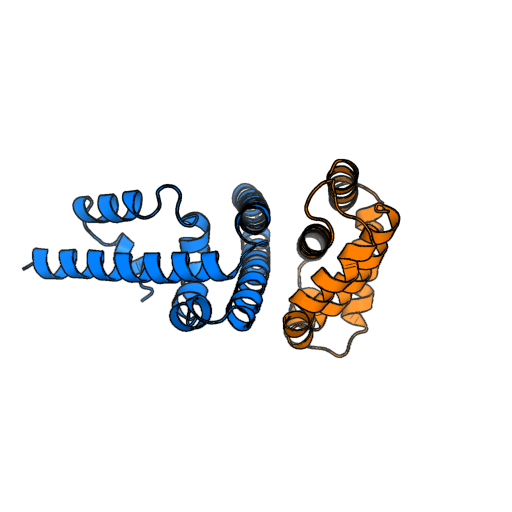AL B 2 62 ? -33.46655 3.25696 -26.17782 1.000 27.78635 147 VAL B N 1
ATOM 1494 C CA . VAL B 2 62 ? -32.70565 2.96145 -24.95407 1.000 25.35996 147 VAL B CA 1
ATOM 1495 C C . VAL B 2 62 ? -31.25778 2.59804 -25.29072 1.000 23.75495 147 VAL B C 1
ATOM 1496 O O . VAL B 2 62 ? -30.31444 3.08191 -24.65160 1.000 25.61001 147 VAL B O 1
ATOM 1500 N N . LEU B 2 63 ? -31.05200 1.77148 -26.32542 1.000 24.41580 148 LEU B N 1
ATOM 1501 C CA . LEU B 2 63 ? -29.69247 1.37824 -26.68895 1.000 24.18004 148 LEU B CA 1
ATOM 1502 C C . LEU B 2 63 ? -28.86849 2.57985 -27.13004 1.000 22.48639 148 LEU B C 1
ATOM 1503 O O . LEU B 2 63 ? -27.68193 2.69336 -26.78831 1.000 23.38154 148 LEU B O 1
ATOM 1508 N N . LYS B 2 64 ? -29.47498 3.50150 -27.88284 1.000 25.81722 149 LYS B N 1
ATOM 1509 C CA . LYS B 2 64 ? -28.75388 4.72664 -28.22269 1.000 24.69317 149 LYS B CA 1
ATOM 1510 C C . LYS B 2 64 ? -28.43681 5.53543 -26.96914 1.000 21.73902 149 LYS B C 1
ATOM 1511 O O . LYS B 2 64 ? -27.33965 6.08448 -26.83384 1.000 25.17482 149 LYS B O 1
ATOM 1517 N N . MET B 2 65 ? -29.39669 5.63921 -26.05416 1.000 21.93949 150 MET B N 1
ATOM 1518 C CA . MET B 2 65 ? -29.15467 6.38715 -24.82140 1.000 23.34734 150 MET B CA 1
ATOM 1519 C C . MET B 2 65 ? -28.08185 5.71723 -23.97505 1.000 26.40825 150 MET B C 1
ATOM 1520 O O . MET B 2 65 ? -27.23271 6.39397 -23.37258 1.000 24.91940 150 MET B O 1
ATOM 1525 N N . LYS B 2 66 ? -28.11521 4.38141 -23.90451 1.000 21.62788 151 LYS B N 1
ATOM 1526 C CA . LYS B 2 66 ? -27.10824 3.66526 -23.12503 1.000 21.58579 151 LYS B CA 1
ATOM 1527 C C . LYS B 2 66 ? -25.73041 3.83186 -23.74606 1.000 25.66495 151 LYS B C 1
ATOM 1528 O O . LYS B 2 66 ? -24.73534 3.99243 -23.03049 1.000 28.26413 151 LYS B O 1
ATOM 1534 N N . THR B 2 67 ? -25.65308 3.86078 -25.07816 1.000 24.98203 152 THR B N 1
ATOM 1535 C CA . THR B 2 67 ? -24.36691 4.13216 -25.71025 1.000 25.68940 152 THR B CA 1
ATOM 1536 C C . THR B 2 67 ? -23.89274 5.55103 -25.42059 1.000 25.33012 152 THR B C 1
ATOM 1537 O O . THR B 2 67 ? -22.70683 5.76993 -25.15331 1.000 28.09387 152 THR B O 1
ATOM 1541 N N . GLU B 2 68 ? -24.80118 6.52748 -25.46763 1.000 28.55331 153 GLU B N 1
ATOM 1542 C CA . GLU B 2 68 ? -24.41237 7.91061 -25.19099 1.000 30.67950 153 GLU B CA 1
ATOM 1543 C C . GLU B 2 68 ? -23.85149 8.05350 -23.77850 1.000 27.13471 153 GLU B C 1
ATOM 1544 O O . GLU B 2 68 ? -22.89224 8.80381 -23.55649 1.000 31.13882 153 GLU B O 1
ATOM 1550 N N . ARG B 2 69 ? -24.44803 7.35154 -22.81022 1.000 28.19114 154 ARG B N 1
ATOM 1551 C CA . ARG B 2 69 ? -23.95991 7.41297 -21.43042 1.000 29.26209 154 ARG B CA 1
ATOM 1552 C C . ARG B 2 69 ? -22.4868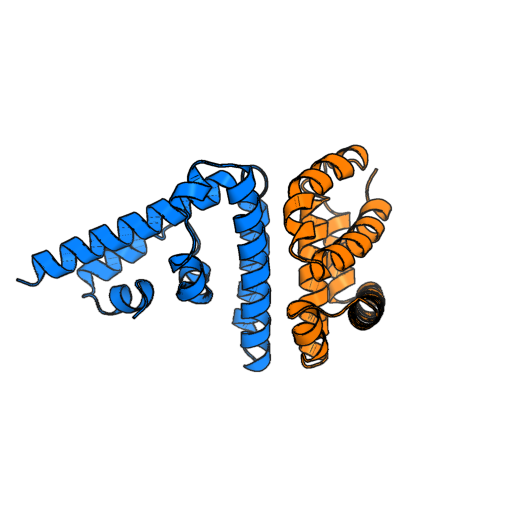0 7.03090 -21.34337 1.000 28.39566 154 ARG B C 1
ATOM 1553 O O . ARG B 2 69 ? -21.71430 7.66597 -20.61491 1.000 26.84479 154 ARG B O 1
ATOM 1561 N N . TRP B 2 70 ? -22.07013 6.00583 -22.08869 1.000 28.51266 155 TRP B N 1
ATOM 1562 C CA . TRP B 2 70 ? -20.67320 5.58783 -22.03352 1.000 29.72880 155 TRP B CA 1
ATOM 1563 C C . TRP B 2 70 ? -19.76641 6.49331 -22.85705 1.000 29.55127 155 TRP B C 1
ATOM 1564 O O . TRP B 2 70 ? -18.62274 6.73530 -22.45902 1.000 32.41196 155 TRP B O 1
ATOM 1575 N N . LEU B 2 71 ? -20.25106 7.01368 -23.98646 1.000 30.39393 156 LEU B N 1
ATOM 1576 C CA . LEU B 2 71 ? -19.47599 7.99779 -24.74052 1.000 33.72728 156 LEU B CA 1
ATOM 1577 C C . LEU B 2 71 ? -19.14553 9.21497 -23.87646 1.000 37.19480 156 LEU B C 1
ATOM 1578 O O . LEU B 2 71 ? -17.99190 9.66027 -23.82332 1.000 39.96118 156 LEU B O 1
ATOM 1583 N N . ARG B 2 72 ? -20.14908 9.75648 -23.17635 1.000 33.42874 157 ARG B N 1
ATOM 1584 C CA . ARG B 2 72 ? -19.92687 10.87529 -22.26108 1.000 34.70164 157 ARG B CA 1
ATOM 1585 C C . ARG B 2 72 ? -19.12162 10.47031 -21.03704 1.000 37.47609 157 ARG B C 1
ATOM 1586 O O . ARG B 2 72 ? -18.59986 11.34225 -20.33372 1.000 41.04350 157 ARG B O 1
ATOM 1594 N N . THR B 2 73 ? -19.02830 9.17636 -20.74522 1.000 34.99900 158 THR B N 1
ATOM 1595 C CA . THR B 2 73 ? -18.11042 8.73659 -19.70200 1.000 36.47625 158 THR B CA 1
ATOM 1596 C C . THR B 2 73 ? -16.66693 8.75836 -20.19783 1.000 45.49758 158 THR B C 1
ATOM 1597 O O . THR B 2 73 ? -15.76601 9.18829 -19.46938 1.000 42.55825 158 THR B O 1
ATOM 1601 N N . LEU B 2 74 ? -16.43513 8.32244 -21.44377 1.000 43.03506 159 LEU B N 1
ATOM 1602 C CA . LEU B 2 74 ? -15.07569 8.24819 -21.97599 1.000 45.17015 159 LEU B CA 1
ATOM 1603 C C . LEU B 2 74 ? -14.58732 9.60796 -22.45546 1.000 50.07519 159 LEU B C 1
ATOM 1604 O O . LEU B 2 74 ? -13.39534 9.91959 -22.34521 1.000 52.39985 159 LEU B O 1
ATOM 1609 N N . ILE B 2 75 ? -15.48490 10.41838 -23.00469 1.000 45.33849 160 ILE B N 1
ATOM 1610 C CA . ILE B 2 75 ? -15.14655 11.73422 -23.52833 1.000 51.15853 160 ILE B CA 1
ATOM 1611 C C . ILE B 2 75 ? -15.89331 12.75416 -22.69208 1.000 50.01511 160 ILE B C 1
ATOM 1612 O O . ILE B 2 75 ? -17.11678 12.88913 -22.81247 1.000 51.34426 160 ILE B O 1
ATOM 1617 N N . ARG B 2 76 ? -15.16992 13.46827 -21.84122 1.000 58.44765 161 ARG B N 1
ATOM 1618 C CA . ARG B 2 76 ? -15.73605 14.57871 -21.08542 1.000 60.68410 161 ARG B CA 1
ATOM 1619 C C . ARG B 2 76 ? -14.78504 15.75601 -21.24046 1.000 68.07504 161 ARG B C 1
ATOM 1620 O O . ARG B 2 76 ? -13.65123 15.71547 -20.74928 1.000 65.64130 161 ARG B O 1
ATOM 1628 N N . GLY B 2 77 ? -15.23776 16.77693 -21.95359 1.000 71.07820 162 GLY B N 1
ATOM 1629 C CA . GLY B 2 77 ? -14.40224 17.89542 -22.35231 1.000 77.36113 162 GLY B CA 1
ATOM 1630 C C . GLY B 2 77 ? -13.79871 17.69878 -23.72910 1.000 78.56713 162 GLY B C 1
ATOM 1631 O O . GLY B 2 77 ? -13.54074 16.58238 -24.18066 1.000 77.40015 162 GLY B O 1
ATOM 1632 N N . GLU B 2 78 ? -13.58229 18.82145 -24.41846 1.000 81.67353 163 GLU B N 1
ATOM 1633 C CA . GLU B 2 78 ? -12.84535 18.82513 -25.67684 1.000 81.65828 163 GLU B CA 1
ATOM 1634 C C . GLU B 2 78 ? -11.36686 18.50059 -25.47714 1.000 82.30611 163 GLU B C 1
ATOM 1635 O O . GLU B 2 78 ? -10.67984 18.15476 -26.44531 1.000 83.89650 163 GLU B O 1
ATOM 1641 N N . LYS B 2 79 ? -10.87733 18.56247 -24.23762 1.000 84.04742 164 LYS B N 1
ATOM 1642 C CA . LYS B 2 79 ? -9.48441 18.27680 -23.91464 1.000 82.23195 164 LYS B CA 1
ATOM 1643 C C . LYS B 2 79 ? -9.14182 16.79035 -23.96601 1.000 82.11384 164 LYS B C 1
ATOM 1644 O O . LYS B 2 79 ? -7.95320 16.45092 -23.92780 1.000 82.37120 164 LYS B O 1
ATOM 1650 N N . THR B 2 80 ? -10.13943 15.91001 -24.06191 1.000 77.73604 165 THR B N 1
ATOM 1651 C CA . THR B 2 80 ? -9.91941 14.47850 -23.88304 1.000 75.19663 165 THR B CA 1
ATOM 1652 C C . THR B 2 80 ? -8.95594 13.92075 -24.92832 1.000 74.62777 165 THR B C 1
ATOM 1653 O O . THR B 2 80 ? -9.02914 14.25753 -26.11397 1.000 75.04373 165 THR B O 1
ATOM 1657 N N . LYS B 2 81 ? -8.03484 13.07261 -24.46886 1.000 72.82524 166 LYS B N 1
ATOM 1658 C CA . LYS B 2 81 ? -7.12854 12.32051 -25.32418 1.000 75.62943 166 LYS B CA 1
ATOM 1659 C C . LYS B 2 81 ? -7.29144 10.83279 -25.03605 1.000 74.53932 166 LYS B C 1
ATOM 1660 O O . LYS B 2 81 ? -7.67630 10.44630 -23.92960 1.000 74.67464 166 LYS B O 1
ATOM 1666 N N . LEU B 2 82 ? -6.99624 9.99379 -26.03770 1.000 75.02308 167 LEU B N 1
ATOM 1667 C CA . LEU B 2 82 ? -7.21501 8.55609 -25.88634 1.000 68.98045 167 LEU B CA 1
ATOM 1668 C C . LEU B 2 82 ? -6.45791 7.97573 -24.69491 1.000 73.24950 167 LEU B C 1
ATOM 1669 O O . LEU B 2 82 ? -6.87885 6.95265 -24.14686 1.000 70.90512 167 LEU B O 1
ATOM 1674 N N . LYS B 2 83 ? -5.35827 8.60578 -24.27482 1.000 75.74127 168 LYS B N 1
ATOM 1675 C CA . LYS B 2 83 ? -4.69766 8.19949 -23.03828 1.000 75.33048 168 LYS B CA 1
ATOM 1676 C C . LYS B 2 83 ? -5.67863 8.19042 -21.87575 1.000 71.93767 168 LYS B C 1
ATOM 1677 O O . LYS B 2 83 ? -5.61777 7.31269 -21.00635 1.000 74.70190 168 LYS B O 1
ATOM 1683 N N . ASP B 2 84 ? -6.59123 9.16955 -21.84811 1.000 71.72065 169 ASP B N 1
ATOM 1684 C CA . ASP B 2 84 ? -7.54986 9.30883 -20.75864 1.000 68.44147 169 ASP B CA 1
ATOM 1685 C C . ASP B 2 84 ? -8.58857 8.19652 -20.73918 1.000 64.74432 169 ASP B C 1
ATOM 1686 O O . ASP B 2 84 ? -9.24727 8.00788 -19.71221 1.000 61.29237 169 ASP B O 1
ATOM 1691 N N . PHE B 2 85 ? -8.77245 7.47966 -21.85233 1.000 66.85253 170 PHE B N 1
ATOM 1692 C CA . PHE B 2 85 ? -9.82481 6.46900 -21.91789 1.000 60.19886 170 PHE B CA 1
ATOM 1693 C C . PHE B 2 85 ? -9.65875 5.42629 -20.82405 1.000 56.79556 170 PHE B C 1
ATOM 1694 O O . PHE B 2 85 ? -10.63957 5.01400 -20.19330 1.000 59.05233 170 PHE B O 1
ATOM 1702 N N . GLN B 2 86 ? -8.41991 4.99354 -20.58221 1.000 58.13981 171 GLN B N 1
ATOM 1703 C CA . GLN B 2 86 ? -8.18178 3.84024 -19.72097 1.000 58.00608 171 GLN B CA 1
ATOM 1704 C C . GLN B 2 86 ? -8.59836 4.12089 -18.28137 1.000 53.41581 171 GLN B C 1
ATOM 1705 O O . GLN B 2 86 ? -9.23105 3.28085 -17.63167 1.000 48.90625 171 GLN B O 1
ATOM 1711 N N . LYS B 2 87 ? -8.23085 5.29348 -17.75907 1.000 56.28772 172 LYS B N 1
ATOM 1712 C CA . LYS B 2 87 ? -8.61644 5.65337 -16.39770 1.000 56.45814 172 LYS B CA 1
ATOM 1713 C C . LYS B 2 87 ? -10.13519 5.68196 -16.25485 1.000 50.67571 172 LYS B C 1
ATOM 1714 O O . LYS B 2 87 ? -10.69320 5.10923 -15.30955 1.000 50.59410 172 LYS B O 1
ATOM 1720 N N . ARG B 2 88 ? -10.82240 6.30902 -17.21700 1.000 52.86526 173 ARG B N 1
ATOM 1721 C CA . ARG B 2 88 ? -12.26480 6.47384 -17.11243 1.000 49.06219 173 ARG B CA 1
ATOM 1722 C C . ARG B 2 88 ? -12.98437 5.14509 -17.26777 1.000 47.92275 173 ARG B C 1
ATOM 1723 O O . ARG B 2 88 ? -14.06944 4.95988 -16.70250 1.000 42.70852 173 ARG B O 1
ATOM 1731 N N . TYR B 2 89 ? -12.38913 4.20457 -18.00550 1.000 46.83527 174 TYR B N 1
ATOM 1732 C CA . TYR B 2 89 ? -12.95322 2.86180 -18.07769 1.000 46.85713 174 TYR B CA 1
ATOM 1733 C C . TYR B 2 89 ? -12.73848 2.11490 -16.76486 1.000 43.43535 174 TYR B C 1
ATOM 1734 O O . TYR B 2 89 ? -13.64799 1.44690 -16.25436 1.000 41.35431 174 TYR B O 1
ATOM 1743 N N . GLU B 2 90 ? -11.53654 2.21289 -16.19738 1.000 46.82673 175 GLU B N 1
ATOM 1744 C CA . GLU B 2 90 ? -11.29542 1.51245 -14.94628 1.000 44.28914 175 GLU B CA 1
ATOM 1745 C C . GLU B 2 90 ? -12.13809 2.09167 -13.81979 1.000 40.83134 175 GLU B C 1
ATOM 1746 O O . GLU B 2 90 ? -12.56583 1.34873 -12.93220 1.000 33.79092 175 GLU B O 1
ATOM 1752 N N . GLU B 2 91 ? -12.41708 3.39928 -13.86945 1.000 38.37566 176 GLU B N 1
ATOM 1753 C CA . GLU B 2 91 ? -13.28428 4.02789 -12.87710 1.000 35.25541 176 GLU B CA 1
ATOM 1754 C C . GLU B 2 91 ? -14.66443 3.37782 -12.83338 1.000 34.05650 176 GLU B C 1
ATOM 1755 O O . GLU B 2 91 ? -15.25781 3.24386 -11.75553 1.000 34.86619 176 GLU B O 1
ATOM 1761 N N . VAL B 2 92 ? -15.19425 2.96315 -13.98973 1.000 36.29544 177 VAL B N 1
ATOM 1762 C CA . VAL B 2 92 ? -16.51729 2.34357 -14.04807 1.000 34.91999 177 VAL B CA 1
ATOM 1763 C C . VAL B 2 92 ? -16.45395 0.81987 -14.11936 1.000 34.66996 177 VAL B C 1
ATOM 1764 O O . VAL B 2 92 ? -17.50385 0.16431 -14.10886 1.000 32.06539 177 VAL B O 1
ATOM 1768 N N . HIS B 2 93 ? -15.25807 0.23303 -14.14772 1.000 42.78780 178 HIS B N 1
ATOM 1769 C CA . HIS B 2 93 ? -15.17118 -1.22391 -14.25953 1.000 38.99170 178 HIS B CA 1
ATOM 1770 C C . HIS B 2 93 ? -15.95702 -1.97058 -13.19009 1.000 36.41735 178 HIS B C 1
ATOM 1771 O O . HIS B 2 93 ? -16.66410 -2.93209 -13.55125 1.000 39.59638 178 HIS B O 1
ATOM 1778 N N . PRO B 2 94 ? -15.90916 -1.62227 -11.89988 1.000 35.71120 179 PRO B N 1
ATOM 1779 C CA . PRO B 2 94 ? -16.71188 -2.38846 -10.94149 1.000 34.44271 179 PRO B CA 1
ATOM 1780 C C . PRO B 2 94 ? -18.19629 -2.31700 -11.23571 1.000 39.18481 179 PRO B C 1
ATOM 1781 O O . PRO B 2 94 ? -18.92443 -3.28745 -10.97980 1.000 38.81726 179 PRO B O 1
ATOM 1785 N N . TYR B 2 95 ? -18.66843 -1.19295 -11.77775 1.000 37.98408 180 TYR B N 1
ATOM 1786 C CA . TYR B 2 95 ? -20.06795 -1.10857 -12.17347 1.000 35.42887 180 TYR B CA 1
ATOM 1787 C C . TYR B 2 95 ? -20.36157 -2.08988 -13.30783 1.000 29.92204 180 TYR B C 1
ATOM 1788 O O . TYR B 2 95 ? -21.32391 -2.85984 -13.24194 1.000 34.22347 180 TYR B O 1
ATOM 1797 N N . LEU B 2 96 ? -19.52882 -2.07589 -14.35026 1.000 33.34951 181 LEU B N 1
ATOM 1798 C CA . LEU B 2 96 ? -19.72570 -2.96857 -15.48668 1.000 34.75496 181 LEU B CA 1
ATOM 1799 C C . LEU B 2 96 ? -19.70020 -4.43500 -15.07333 1.000 38.50423 181 LEU B C 1
ATOM 1800 O O . LEU B 2 96 ? -20.32884 -5.26786 -15.73618 1.000 38.94714 181 LEU B O 1
ATOM 1805 N N . MET B 2 97 ? -19.02171 -4.76769 -13.96603 1.000 37.27876 182 MET B N 1
ATOM 1806 C CA . MET B 2 97 ? -18.93355 -6.16197 -13.53953 1.000 35.97369 182 MET B CA 1
ATOM 1807 C C . MET B 2 97 ? -20.28799 -6.69109 -13.08726 1.000 37.39849 182 MET B C 1
ATOM 1808 O O . MET B 2 97 ? -20.60975 -7.86370 -13.30690 1.000 33.50762 182 MET B O 1
ATOM 1813 N N . LYS B 2 98 ? -21.10110 -5.85572 -12.45378 1.000 33.97087 183 LYS B N 1
ATOM 1814 C CA . LYS B 2 98 ? -22.43251 -6.29248 -12.06621 1.000 30.04303 183 LYS B CA 1
ATOM 1815 C C . LYS B 2 98 ? -23.49713 -5.97624 -13.11545 1.000 31.61120 183 LYS B C 1
ATOM 1816 O O . LYS B 2 98 ? -24.68139 -6.24093 -12.87184 1.000 36.95366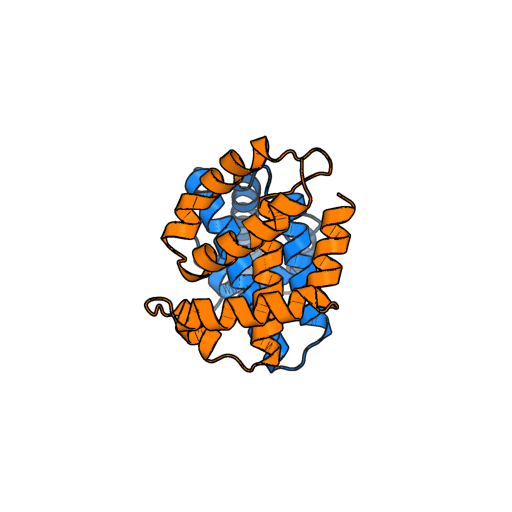 183 LYS B O 1
ATOM 1822 N N . GLU B 2 99 ? -23.12035 -5.38778 -14.25893 1.000 34.39740 184 GLU B N 1
ATOM 1823 C CA . GLU B 2 99 ? -24.07469 -5.00794 -15.31422 1.000 29.80475 184 GLU B CA 1
ATOM 1824 C C . GLU B 2 99 ? -23.49943 -5.49055 -16.64890 1.000 25.79930 184 GLU B C 1
ATOM 1825 O O . GLU B 2 99 ? -22.87481 -4.71949 -17.38050 1.000 27.41235 184 GLU B O 1
ATOM 1831 N N . LYS B 2 100 ? -23.70351 -6.78153 -16.94990 1.000 27.27213 185 LYS B N 1
ATOM 1832 C CA . LYS B 2 100 ? -23.07030 -7.38260 -18.12374 1.000 28.59140 185 LYS B CA 1
ATOM 1833 C C . LYS B 2 100 ? -23.55084 -6.73691 -19.42139 1.000 25.74584 185 LYS B C 1
ATOM 1834 O O . LYS B 2 100 ? -22.76787 -6.57513 -20.36452 1.000 26.29334 185 LYS B O 1
ATOM 1840 N N . VAL B 2 101 ? -24.84289 -6.39935 -19.50752 1.000 25.78992 186 VAL B N 1
ATOM 1841 C CA . VAL B 2 101 ? -25.33885 -5.70723 -20.70148 1.000 23.01077 186 VAL B CA 1
ATOM 1842 C C . VAL B 2 101 ? -24.58712 -4.39804 -20.91295 1.000 25.16430 186 VAL B C 1
ATOM 1843 O O . VAL B 2 101 ? -24.22158 -4.05440 -22.04270 1.000 29.53735 186 VAL B O 1
ATOM 1847 N N . GLU B 2 102 ? -24.34271 -3.64090 -19.83179 1.000 26.77261 187 GLU B N 1
ATOM 1848 C CA . GLU B 2 102 ? -23.62531 -2.37135 -19.97041 1.000 26.12979 187 GLU B CA 1
ATOM 1849 C C . GLU B 2 102 ? -22.18861 -2.59260 -20.40686 1.000 26.48976 187 GLU B C 1
ATOM 1850 O O . GLU B 2 102 ? -21.59350 -1.72713 -21.06149 1.000 28.23150 187 GLU B O 1
ATOM 1856 N N . GLN B 2 103 ? -21.60242 -3.72145 -20.01014 1.000 28.42724 188 GLN B N 1
ATOM 1857 C CA . GLN B 2 103 ? -20.27178 -4.06658 -20.48826 1.000 31.55417 188 GLN B CA 1
ATOM 1858 C C . GLN B 2 103 ? -20.26499 -4.21045 -22.01064 1.000 27.98480 188 GLN B C 1
ATOM 1859 O O . GLN B 2 103 ? -19.37217 -3.68523 -22.68307 1.000 32.10477 188 GLN B O 1
ATOM 1865 N N . VAL B 2 104 ? -21.26990 -4.89622 -22.57232 1.000 26.29454 189 VAL B N 1
ATOM 1866 C CA . VAL B 2 104 ? -21.38624 -5.00070 -24.02960 1.000 29.33318 189 VAL B CA 1
ATOM 1867 C C . VAL B 2 104 ? -21.48314 -3.61317 -24.65645 1.000 31.45781 189 VAL B C 1
ATOM 1868 O O . VAL B 2 104 ? -20.76971 -3.29042 -25.61193 1.000 31.01985 189 VAL B O 1
ATOM 1872 N N . ILE B 2 105 ? -22.34641 -2.75757 -24.10833 1.000 28.32044 190 ILE B N 1
ATOM 1873 C CA . ILE B 2 105 ? -22.57063 -1.45231 -24.73010 1.000 26.54196 190 ILE B CA 1
ATOM 1874 C C . ILE B 2 105 ? -21.33497 -0.57100 -24.59133 1.000 27.21058 190 ILE B C 1
ATOM 1875 O O . ILE B 2 105 ? -21.00076 0.20219 -25.49863 1.000 28.13580 190 ILE B O 1
ATOM 1880 N N . MET B 2 106 ? -20.62368 -0.68501 -23.46415 1.000 27.53689 191 MET B N 1
ATOM 1881 C CA . MET B 2 106 ? -19.38120 0.06742 -23.28872 1.000 31.81627 191 MET B CA 1
ATOM 1882 C C . MET B 2 106 ? -18.34808 -0.29710 -24.35560 1.000 33.01555 191 MET B C 1
ATOM 1883 O O . MET B 2 106 ? -17.63061 0.57626 -24.85698 1.000 33.81906 191 MET B O 1
ATOM 1888 N N . GLU B 2 107 ? -18.26581 -1.57958 -24.72611 1.000 30.93576 192 GLU B N 1
ATOM 1889 C CA . GLU B 2 107 ? -17.32236 -1.97590 -25.77575 1.000 35.43155 192 GLU B CA 1
ATOM 1890 C C . GLU B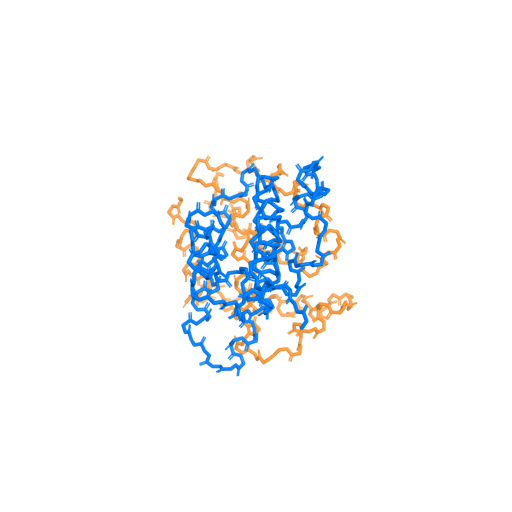 2 107 ? -17.62580 -1.27595 -27.10187 1.000 35.46480 192 GLU B C 1
ATOM 1891 O O . GLU B 2 107 ? -16.70807 -0.83280 -27.80137 1.000 38.74662 192 GLU B O 1
ATOM 1897 N N . GLU B 2 108 ? -18.90493 -1.15052 -27.46573 1.000 34.88028 193 GLU B N 1
ATOM 1898 C CA . GLU B 2 108 ? -19.22244 -0.48593 -28.73013 1.000 33.34575 193 GLU B CA 1
ATOM 1899 C C . GLU B 2 108 ? -19.00401 1.01379 -28.63460 1.000 36.12573 193 GLU B C 1
ATOM 1900 O O . GLU B 2 108 ? -18.59072 1.64599 -29.61079 1.000 36.13328 193 GLU B O 1
ATOM 1906 N N . ALA B 2 109 ? -19.28853 1.60560 -27.46843 1.000 34.73574 194 ALA B N 1
ATOM 1907 C CA . ALA B 2 109 ? -18.98480 3.01773 -27.27139 1.000 31.77406 194 ALA B CA 1
ATOM 1908 C C . ALA B 2 109 ? -17.48101 3.27190 -27.33600 1.000 34.60151 194 ALA B C 1
ATOM 1909 O O . ALA B 2 109 ? -17.03790 4.27274 -27.90953 1.000 37.73875 194 ALA B O 1
ATOM 1911 N N . TRP B 2 110 ? -16.68281 2.38975 -26.73440 1.000 35.26970 195 TRP B N 1
ATOM 1912 C CA . TRP B 2 110 ? -15.23201 2.53265 -26.81045 1.000 38.22204 195 TRP B CA 1
ATOM 1913 C C . TRP B 2 110 ? -14.76466 2.63484 -28.26360 1.000 44.08327 195 TRP B C 1
ATOM 1914 O O . TRP B 2 110 ? -14.01831 3.55533 -28.62155 1.000 47.11625 195 TRP B O 1
ATOM 1925 N N . SER B 2 111 ? -15.22410 1.72183 -29.12968 1.000 43.02762 196 SER B N 1
ATOM 1926 C CA . SER B 2 111 ? -14.80367 1.77270 -30.53227 1.000 42.75472 196 SER B CA 1
ATOM 1927 C C . SER B 2 111 ? -15.26315 3.05737 -31.20950 1.000 47.89477 196 SER B C 1
ATOM 1928 O O . SER B 2 111 ? -14.48331 3.70069 -31.92267 1.000 51.14529 196 SER B O 1
ATOM 1931 N N . LEU B 2 112 ? -16.51942 3.45958 -30.99094 1.000 45.12283 197 LEU B N 1
ATOM 1932 C CA . LEU B 2 112 ? -16.99663 4.70778 -31.58249 1.000 44.95393 197 LEU B CA 1
ATOM 1933 C C . LEU B 2 112 ? -16.21112 5.90285 -31.06266 1.000 47.86121 197 LEU B C 1
ATOM 1934 O O . LEU B 2 112 ? -15.86718 6.80929 -31.82783 1.000 50.80407 197 LEU B O 1
ATOM 1939 N N . ALA B 2 113 ? -15.90535 5.91620 -29.76568 1.000 46.89665 198 ALA B N 1
ATOM 1940 C CA . ALA B 2 113 ? -15.22658 7.06765 -29.18211 1.000 49.62682 198 ALA B CA 1
ATOM 1941 C C . ALA B 2 113 ? -13.77053 7.14512 -29.62295 1.000 54.00224 198 ALA B C 1
ATOM 1942 O O . ALA B 2 113 ? -13.24981 8.24053 -29.85998 1.000 56.09382 198 ALA B O 1
ATOM 1944 N N . ALA B 2 114 ? -13.09307 5.99690 -29.72398 1.000 55.04602 199 ALA B N 1
ATOM 1945 C CA . ALA B 2 114 ? -11.67997 6.00230 -30.09654 1.000 58.42352 199 ALA B CA 1
ATOM 1946 C C . ALA B 2 114 ? -11.47644 6.63798 -31.46546 1.000 59.96947 199 ALA B C 1
ATOM 1947 O O . ALA B 2 114 ? -10.52114 7.39410 -31.67672 1.000 62.54548 199 ALA B O 1
ATOM 1949 N N . HIS B 2 115 ? -12.38606 6.37159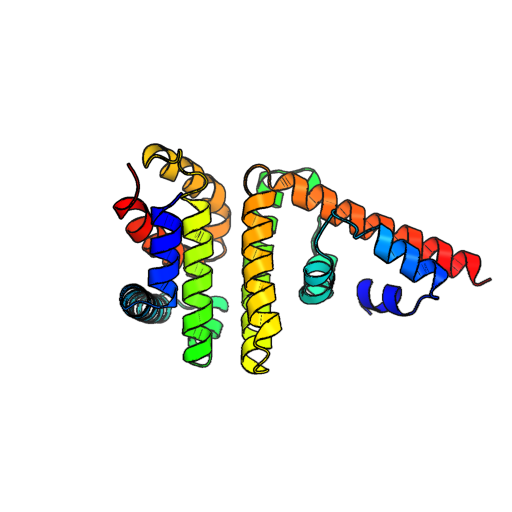 -32.39306 1.000 58.30106 200 HIS B N 1
ATOM 1950 C CA . HIS B 2 115 ? -12.28944 6.88488 -33.74903 1.000 64.11107 200 HIS B CA 1
ATOM 1951 C C . HIS B 2 115 ? -12.53521 8.38661 -33.85051 1.000 65.60285 200 HIS B C 1
ATOM 1952 O O . HIS B 2 115 ? -12.53766 8.89913 -34.97567 1.000 64.04333 200 HIS B O 1
ATOM 1959 N N . ILE B 2 116 ? -12.74907 9.10691 -32.74312 1.000 63.07496 201 ILE B N 1
ATOM 1960 C CA . ILE B 2 116 ? -13.00686 10.54461 -32.82702 1.000 63.85392 201 ILE B CA 1
ATOM 1961 C C . ILE B 2 116 ? -12.15357 11.31852 -31.82724 1.000 66.78542 201 ILE B C 1
ATOM 1962 O O . ILE B 2 116 ? -12.31611 12.53381 -31.67161 1.000 69.25053 201 ILE B O 1
ATOM 1967 N N . VAL B 2 117 ? -11.23934 10.63510 -31.14465 1.000 69.53910 202 VAL B N 1
ATOM 1968 C CA . VAL B 2 117 ? -10.35517 11.27634 -30.18110 1.000 75.91508 202 VAL B CA 1
ATOM 1969 C C . VAL B 2 117 ? -8.90693 11.00551 -30.59977 1.000 79.91879 202 VAL B C 1
ATOM 1970 O O . VAL B 2 117 ? -8.63566 10.16313 -31.45869 1.000 74.00105 202 VAL B O 1
ATOM 1974 N N . GLN B 2 118 ? -7.98739 11.77204 -29.99911 1.000 82.84152 203 GLN B N 1
ATOM 1975 C CA . GLN B 2 118 ? -6.52544 11.64861 -30.12071 1.000 82.58332 203 GLN B CA 1
ATOM 1976 C C . GLN B 2 118 ? -6.02862 10.31505 -30.68474 1.000 87.67688 203 GLN B C 1
ATOM 1977 O O . GLN B 2 118 ? -5.14793 10.27881 -31.54826 1.000 89.22790 203 GLN B O 1
#

Secondary structure (DSSP, 8-state):
--HHHHHHTS-HHHHHHHHHHTSSSS-HHHHHHTHHHHHHS-HHHHTT-HHHHHHHHHHHHHHHHHHHHHHHHTT-HHHHHHHHHHHHHHHHHHTTSTHHHHHHHHHHHHHHHHHHHHHHHHT-/-HHHHHHHHHHHHSHHHHHHHHHHHHHHHHSPP-HHHHHHHTS-HHHHHHHHHHHHHHHHHHH--STT--THHHHHHHHHHHHHHHH-HHHHHHHHHHHHHHHTT--

InterPro domains:
  IPR000980 SH2 domain [PF00017] (578-622)
  IPR000980 SH2 domain [PS50001] (573-670)
  IPR001217 Transcription factor STAT [PTHR11801] (1-733)
  IPR008967 p53-like transcription factor, DNA-binding domain superfamily [SSF49417] (317-568)
  IPR012345 STAT transcription factor, DNA-binding, N-terminal [G3DSA:2.60.40.630] (318-460)
  IPR013799 STAT transcription factor, protein interaction [PF02865] (2-119)
  IPR013799 STAT transcription factor, protein interaction [SM00964] (2-122)
  IPR013800 STAT transcription factor, all-alpha domain [PF01017] (144-308)
  IPR013801 STAT transcription factor, DNA-binding [PF02864] (322-458)
  IPR015988 STAT transcription factor, coiled coil [SSF47655] (134-317)
  IPR022752 Signal transducer and activation of transcription 1, TAZ2 binding domain, C-terminal [PF12162] (715-738)
  IPR035859 STAT1, SH2 domain [cd10372] (557-707)
  IPR036535 STAT transcription factor, N-terminal domain superfamily [G3DSA:1.10.532.10] (1-126)
  IPR036535 STAT transcription factor, N-terminal domain superfamily [SSF48092] (1-121)
  IPR036860 SH2 domain superfamily [G3DSA:3.30.505.10] (582-708)
  IPR036860 SH2 domain superfamily [SSF55550] (569-710)
  IPR038295 STAT1, C-terminal domain superfamily [G3DSA:6.10.250.3310] (709-750)
  IPR048988 Signal transducer and activator of transcription, linker domain [PF21354] (481-558)

CATH classification: 1.10.532.10

Solvent-accessible surface area: 12613 Å² total; per-residue (Å²): 211,34,31,13,116,78,1,88,102,30,99,75,125,8,60,93,71,8,94,123,35,20,87,159,40,5,53,65,63,0,4,84,49,6,13,148,37,1,55,161,29,79,3,90,87,0,13,116,48,87,78,48,0,10,36,44,1,3,15,0,0,19,52,0,1,34,27,2,23,150,22,5,110,114,120,51,160,112,32,22,101,19,1,51,90,11,10,70,66,2,11,105,106,23,9,124,63,6,22,90,0,0,81,54,4,54,50,7,11,95,63,0,111,115,12,26,106,61,5,107,206,128,125,200,49,126,95,6,89,52,8,9,88,105,0,37,104,13,93,46,0,110,124,12,11,123,54,0,72,87,82,1,172,91,35,144,108,23,107,61,0,65,96,8,42,137,38,117,118,68,4,24,40,51,5,0,32,3,13,0,9,2,0,0,33,0,0,2,36,34,113,173,8,98,80,156,26,1,100,118,19,39,90,73,1,56,74,1,1,111,100,26,94,6,6,45,12,0,1,69,36,0,75,70,40,0,29,168,36,21,136

B-factor: mean 38.74, std 14.58, range [15.55, 89.23]

Organism: Homo sapiens (NCBI:txid9606)

Radius of gyration: 19.11 Å; Cα contacts (8 Å, |Δi|>4): 197; chains: 2; bounding box: 47×42×57 Å

GO terms:
  GO:0042802 identical protein binding (F, IPI)
  GO:0005634 nucleus (C, IDA)
  GO:0035458 cellular response to interferon-beta (P, IDA)
  GO:0038111 interleukin-7-mediated signaling pathway (P, IDA)
  GO:0038113 interleukin-9-mediated signaling pathway (P, IDA)
  GO:0000981 DNA-binding transcription factor activity, RNA polymerase II-specific (F, IDA)
  GO:0003700 DNA-binding transcription factor activity (F, IDA)
  GO:0006357 regulation of transcription by RNA polymerase II (P, IDA)
  GO:0007259 cell surface receptor signaling pathway via JAK-STAT (P, IDA)
  GO:0071346 cellular response to type II interferon (P, IDA)
  GO:0005634 nucleus (C, IC)
  GO:0070106 interleukin-27-mediated signaling pathway (P, IDA)
  GO:0034341 response to type II interferon (P, IDA)
  GO:0005737 cytoplasm (C, IDA)
  GO:0000979 RNA polymerase II core promoter sequence-specific DNA binding (F, IDA)
  GO:0042803 protein homodimerization activity (F, IDA)
  GO:0032727 positive regulation of interferon-alpha production (P, IDA)
  GO:0051607 defense response to virus (P, IDA)
  GO:0005737 cytoplasm (C, EXP)
  GO:0045648 positive regulation of erythrocyte differentiation (P, IMP)

Nearest PDB structures (foldseek):
  3wwt-assembly1_A-2  TM=1.008E+00  e=1.054E-18  Homo sapiens
  1yvl-assembly1_A  TM=9.706E-01  e=7.545E-15  Homo sapiens
  1yvl-assembly2_B  TM=9.765E-01  e=1.008E-14  Homo sapiens
  4zia-assembly3_E-2  TM=9.508E-01  e=5.824E-10  Mus musculus
  1bgf-assembly1_A-2  TM=9.266E-01  e=2.956E-09  Mus musculus